Protein AF-0000000078704715 (afdb_homodimer)

Radius of gyration: 32.9 Å; Cα contacts (8 Å, |Δi|>4): 280; chains: 2; bounding box: 101×86×105 Å

Foldseek 3Di:
DCPPPPPPPPPPPPPPPPVCPVVPPPLVVLCCVQPVVDDPLLLVLLLVLLVLVVVLVVLVVLLVVLVVVLVVLVVVLVVLVVVLVVCPPPDPVVSVVSVVVSVVSVVSSVVSVVSSVVSVVSNVVSVVVSVVSVVVSVVPPPCPPPVDDDVPDCPDPVSSVSSSVSSNVVDDD/DPPPPPPPPPPPPPPPPPVCPVVPPVLVVLCCVQPVVDDPLLLVLLLVLLVLVVVLVVLVVLLVVLVVVLVVLVVVLVVLVVVLVPCPPPDPVVNVVSVVVSVVSVVSSVVSVVSSVVSVVSNVVSVVVSVVSVVVSVVPPPCPVPVPDDVPDCPDPVSSVSSSVSSNVVDDD

Sequence (346 aa):
MSAAASTLTASSSATPAGGSGSPESPSTDKFKKYCGQFDATEVSLIEEIAKSRIKSMKAFKLLESQRFDADIQERLIVRKKEKLESMSQVPSRKLSSAKANYKEFRQICEKFRYNANDYVWKLLDRTEENNELTTKLTSHSSFGVSLDDDYSLPKSVYGYKDCLEYFYNRLPQMSAAASTLTASSSATPAGGSGSPESPSTDKFKKYCGQFDATEVSLIEEIAKSRIKSMKAFKLLESQRFDADIQERLIVRKKEKLESMSQVPSRKLSSAKANYKEFRQICEKFRYNANDYVWKLLDRTEENNELTTKLTSHSSFGVSLDDDYSLPKSVYGYKDCLEYFYNRLPQ

pLDDT: mean 76.54, std 23.88, range [19.8, 97.44]

Nearest PDB structures (foldseek):
  6b87-assembly3_C  TM=8.730E-01  e=6.841E-01  synthetic construct
  6nct-assembly1_B  TM=6.795E-01  e=8.914E-01  Homo sapiens
  4ovv-assembly1_B  TM=6.787E-01  e=1.514E+00  Homo sapiens
  2ysu-assembly1_B  TM=4.322E-01  e=1.045E+00  Escherichia coli
  6b87-assembly3_C  TM=8.747E-01  e=5.089E-01  synthetic construct

Solvent-accessible surface area (backbone atoms only — not comparable to full-atom values): 19238 Å² total; per-residue (Å²): 133,82,78,77,78,76,74,76,73,74,74,77,73,76,68,75,76,66,75,69,67,61,72,71,56,69,68,55,58,54,40,46,72,41,43,52,79,47,53,72,68,48,47,52,42,40,44,50,46,26,52,46,49,47,52,35,53,52,34,50,53,51,24,55,50,24,47,50,45,22,54,49,32,48,49,52,43,55,51,47,50,56,52,57,70,68,53,78,85,54,56,66,68,60,48,53,52,50,51,53,49,45,51,50,45,49,49,52,25,51,49,24,47,49,51,24,52,51,27,52,50,52,41,52,51,40,51,52,52,44,50,52,46,52,50,53,40,58,69,64,46,76,59,70,70,64,72,76,73,58,96,68,40,62,81,31,57,59,24,50,48,45,28,28,50,55,41,45,76,67,46,88,124,137,85,78,76,79,78,76,75,75,75,75,77,71,76,67,77,78,66,75,70,66,59,73,69,67,64,68,53,58,55,39,45,71,40,41,52,76,48,54,73,70,46,48,51,41,41,42,52,45,26,50,46,50,47,52,36,53,51,33,50,54,51,23,54,50,24,45,50,46,21,54,49,32,50,49,52,43,54,50,48,48,54,52,57,70,67,56,77,84,56,56,66,68,59,50,53,50,46,51,53,46,47,51,50,44,49,50,54,26,50,48,27,48,49,52,24,51,51,26,51,50,50,40,52,51,39,51,52,53,46,51,52,46,53,50,52,40,59,68,62,49,74,60,71,70,55,82,78,56,50,97,72,30,63,83,29,58,60,27,52,48,46,30,29,50,55,42,45,74,69,47,87,126

Structure (mmCIF, N/CA/C/O backbone):
data_AF-0000000078704715-model_v1
#
loop_
_entity.id
_entity.type
_entity.pdbx_description
1 polymer 'Uncharacterized protein'
#
loop_
_atom_site.group_PDB
_atom_site.id
_atom_site.type_symbol
_atom_site.label_atom_id
_atom_site.label_alt_id
_atom_site.label_comp_id
_atom_site.label_asym_id
_atom_site.label_entity_id
_atom_site.label_seq_id
_atom_site.pdbx_PDB_ins_code
_atom_site.Cartn_x
_atom_site.Cartn_y
_atom_site.Cartn_z
_atom_site.occupancy
_atom_site.B_iso_or_equiv
_atom_site.auth_seq_id
_atom_site.auth_comp_id
_atom_site.auth_asym_id
_atom_site.auth_atom_id
_atom_site.pdbx_PDB_model_num
ATOM 1 N N . MET A 1 1 ? -86.125 14.82 17.609 1 23.08 1 MET A N 1
ATOM 2 C CA . MET A 1 1 ? -85.5 14.547 18.875 1 23.08 1 MET A CA 1
ATOM 3 C C . MET A 1 1 ? -84 14.484 18.719 1 23.08 1 MET A C 1
ATOM 5 O O . MET A 1 1 ? -83.5 13.828 17.812 1 23.08 1 MET A O 1
ATOM 9 N N . SER A 1 2 ? -83.25 15.5 19.312 1 19.8 2 SER A N 1
ATOM 10 C CA . SER A 1 2 ? -81.938 16.109 19.156 1 19.8 2 SER A CA 1
ATOM 11 C C . SER A 1 2 ? -80.812 15.234 19.734 1 19.8 2 SER A C 1
ATOM 13 O O . SER A 1 2 ? -80.625 15.203 20.953 1 19.8 2 SER A O 1
ATOM 15 N N . ALA A 1 3 ? -80.875 13.961 19.266 1 20.75 3 ALA A N 1
ATOM 16 C CA . ALA A 1 3 ? -79.875 13.102 19.922 1 20.75 3 ALA A CA 1
ATOM 17 C C . ALA A 1 3 ? -78.5 13.734 19.875 1 20.75 3 ALA A C 1
ATOM 19 O O . ALA A 1 3 ? -78 14.047 18.797 1 20.75 3 ALA A O 1
ATOM 20 N N . ALA A 1 4 ? -78.25 14.516 20.984 1 22.53 4 ALA A N 1
ATOM 21 C CA . ALA A 1 4 ? -76.938 15.18 21.281 1 22.53 4 ALA A CA 1
ATOM 22 C C . ALA A 1 4 ? -75.812 14.211 21.156 1 22.53 4 ALA A C 1
ATOM 24 O O . ALA A 1 4 ? -75.812 13.094 21.672 1 22.53 4 ALA A O 1
ATOM 25 N N . ALA A 1 5 ? -75.062 14.281 19.984 1 22.98 5 ALA A N 1
ATOM 26 C CA . ALA A 1 5 ? -73.812 13.648 19.516 1 22.98 5 ALA A CA 1
ATOM 27 C C . ALA A 1 5 ? -72.688 13.766 20.578 1 22.98 5 ALA A C 1
ATOM 29 O O . ALA A 1 5 ? -72.375 14.859 21.031 1 22.98 5 ALA A O 1
ATOM 30 N N . SER A 1 6 ? -72.75 12.758 21.547 1 23.75 6 SER A N 1
ATOM 31 C CA . SER A 1 6 ? -71.75 12.633 22.625 1 23.75 6 SER A CA 1
ATOM 32 C C . SER A 1 6 ? -70.312 12.766 22.094 1 23.75 6 SER A C 1
ATOM 34 O O . SER A 1 6 ? -69.938 12.039 21.172 1 23.75 6 SER A O 1
ATOM 36 N N . THR A 1 7 ? -69.875 13.992 22.125 1 23.69 7 THR A N 1
ATOM 37 C CA . THR A 1 7 ? -68.5 14.375 21.828 1 23.69 7 THR A CA 1
ATOM 38 C C . THR A 1 7 ? -67.5 13.609 22.703 1 23.69 7 THR A C 1
ATOM 40 O O . THR A 1 7 ? -67.5 13.805 23.922 1 23.69 7 THR A O 1
ATOM 43 N N . LEU A 1 8 ? -67.375 12.281 22.484 1 25.81 8 LEU A N 1
ATOM 44 C CA . LEU A 1 8 ? -66.375 11.547 23.234 1 25.81 8 LEU A CA 1
ATOM 45 C C . LEU A 1 8 ? -65 12.258 23.156 1 25.81 8 LEU A C 1
ATOM 47 O O . LEU A 1 8 ? -64.5 12.484 22.062 1 25.81 8 LEU A O 1
ATOM 51 N N . THR A 1 9 ? -64.812 13.234 24.031 1 21.02 9 THR A N 1
ATOM 52 C CA . THR A 1 9 ? -63.562 13.891 24.203 1 21.02 9 THR A CA 1
ATOM 53 C C . THR A 1 9 ? -62.438 12.859 24.453 1 21.02 9 THR A C 1
ATOM 55 O O . THR A 1 9 ? -62.5 12.102 25.422 1 21.02 9 THR A O 1
ATOM 58 N N . ALA A 1 10 ? -61.906 12.297 23.375 1 24.66 10 ALA A N 1
ATOM 59 C CA . ALA A 1 10 ? -60.688 11.469 23.391 1 24.66 10 ALA A CA 1
ATOM 60 C C . ALA A 1 10 ? -59.625 12.086 24.281 1 24.66 10 ALA A C 1
ATOM 62 O O . ALA A 1 10 ? -59.312 13.281 24.156 1 24.66 10 ALA A O 1
ATOM 63 N N . SER A 1 11 ? -59.531 11.648 25.516 1 23.5 11 SER A N 1
ATOM 64 C CA . SER A 1 11 ? -58.5 12.016 26.469 1 23.5 11 SER A CA 1
ATOM 65 C C . SER A 1 11 ? -57.125 11.953 25.844 1 23.5 11 SER A C 1
ATOM 67 O O . SER A 1 11 ? -56.781 10.969 25.188 1 23.5 11 SER A O 1
ATOM 69 N N . SER A 1 12 ? -56.594 13.141 25.531 1 25.73 12 SER A N 1
ATOM 70 C CA . SER A 1 12 ? -55.219 13.352 25.062 1 25.73 12 SER A CA 1
ATOM 71 C C . SER A 1 12 ? -54.219 12.734 26.016 1 25.73 12 SER A C 1
ATOM 73 O O . SER A 1 12 ? -54.094 13.164 27.172 1 25.73 12 SER A O 1
ATOM 75 N N . SER A 1 13 ? -54.219 11.359 26.062 1 25.52 13 SER A N 1
ATOM 76 C CA . SER A 1 13 ? -53.094 10.844 26.859 1 25.52 13 SER A CA 1
ATOM 77 C C . SER A 1 13 ? -51.812 11.555 26.547 1 25.52 13 SER A C 1
ATOM 79 O O . SER A 1 13 ? -51.375 11.578 25.391 1 25.52 13 SER A O 1
ATOM 81 N N . ALA A 1 14 ? -51.406 12.516 27.344 1 26.75 14 ALA A N 1
ATOM 82 C CA . ALA A 1 14 ? -50.062 13.141 27.344 1 26.75 14 ALA A CA 1
ATOM 83 C C . ALA A 1 14 ? -48.969 12.094 27.281 1 26.75 14 ALA A C 1
ATOM 85 O O . ALA A 1 14 ? -48.875 11.234 28.156 1 26.75 14 ALA A O 1
ATOM 86 N N . THR A 1 15 ? -48.719 11.578 26.109 1 27.95 15 THR A N 1
ATOM 87 C CA . THR A 1 15 ? -47.562 10.719 26 1 27.95 15 THR A CA 1
ATOM 88 C C . THR A 1 15 ? -46.344 11.344 26.703 1 27.95 15 THR A C 1
ATOM 90 O O . THR A 1 15 ? -46.125 12.555 26.594 1 27.95 15 THR A O 1
ATOM 93 N N . PRO A 1 16 ? -45.844 10.75 27.766 1 32.84 16 PRO A N 1
ATOM 94 C CA . PRO A 1 16 ? -44.594 11.266 28.391 1 32.84 16 PRO A CA 1
ATOM 95 C C . PRO A 1 16 ? -43.562 11.664 27.359 1 32.84 16 PRO A C 1
ATOM 97 O O . PRO A 1 16 ? -43.469 11.07 26.281 1 32.84 16 PRO A O 1
ATOM 100 N N . ALA A 1 17 ? -43.25 12.953 27.359 1 32.22 17 ALA A N 1
ATOM 101 C CA . ALA A 1 17 ? -42.094 13.5 26.656 1 32.22 17 ALA A CA 1
ATOM 102 C C . ALA A 1 17 ? -40.844 12.641 26.891 1 32.22 17 ALA A C 1
ATOM 104 O O . ALA A 1 17 ? -40.281 12.641 27.984 1 32.22 17 ALA A O 1
ATOM 105 N N . GLY A 1 18 ? -40.906 11.406 26.594 1 30.56 18 GLY A N 1
ATOM 106 C CA . GLY A 1 18 ? -39.562 10.844 26.672 1 30.56 18 GLY A CA 1
ATOM 107 C C . GLY A 1 18 ? -38.5 11.719 26.031 1 30.56 18 GLY A C 1
ATOM 108 O O . GLY A 1 18 ? -38.688 12.203 24.906 1 30.56 18 GLY A O 1
ATOM 109 N N . GLY A 1 19 ? -37.844 12.578 26.797 1 32.59 19 GLY A N 1
ATOM 110 C CA . GLY A 1 19 ? -36.688 13.336 26.328 1 32.59 19 GLY A CA 1
ATOM 111 C C . GLY A 1 19 ? -35.844 12.57 25.328 1 32.59 19 GLY A C 1
ATOM 112 O O . GLY A 1 19 ? -35.312 11.5 25.641 1 32.59 19 GLY A O 1
ATOM 113 N N . SER A 1 20 ? -36.344 12.461 24.156 1 34 20 SER A N 1
ATOM 114 C CA . SER A 1 20 ? -35.438 11.945 23.125 1 34 20 SER A CA 1
ATOM 115 C C . SER A 1 20 ? -34.031 12.531 23.266 1 34 20 SER A C 1
ATOM 117 O O . SER A 1 20 ? -33.812 13.68 22.922 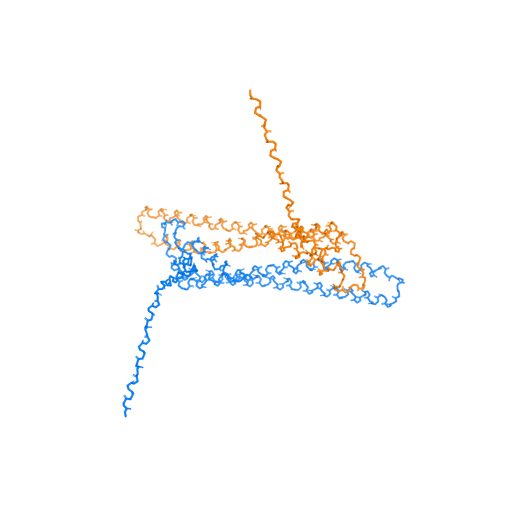1 34 20 SER A O 1
ATOM 119 N N . GLY A 1 21 ? -33.438 12.328 24.469 1 34 21 GLY A N 1
ATOM 120 C CA . GLY A 1 21 ? -32.031 12.602 24.281 1 34 21 GLY A CA 1
ATOM 121 C C . GLY A 1 21 ? -31.531 12.219 22.906 1 34 21 GLY A C 1
ATOM 122 O O . GLY A 1 21 ? -31.625 11.055 22.5 1 34 21 GLY A O 1
ATOM 123 N N . SER A 1 22 ? -31.906 12.984 21.984 1 37.66 22 SER A N 1
ATOM 124 C CA . SER A 1 22 ? -31.219 12.75 20.719 1 37.66 22 SER A CA 1
ATOM 125 C C . SER A 1 22 ? -29.828 12.172 20.938 1 37.66 22 SER A C 1
ATOM 127 O O . SER A 1 22 ? -29.047 12.695 21.734 1 37.66 22 SER A O 1
ATOM 129 N N . PRO A 1 23 ? -29.703 10.844 20.953 1 38.34 23 PRO A N 1
ATOM 130 C CA . PRO A 1 23 ? -28.281 10.453 21 1 38.34 23 PRO A CA 1
ATOM 131 C C . PRO A 1 23 ? -27.375 11.492 20.344 1 38.34 23 PRO A C 1
ATOM 133 O O . PRO A 1 23 ? -27.625 11.922 19.219 1 38.34 23 PRO A O 1
ATOM 136 N N . GLU A 1 24 ? -27 12.555 20.984 1 44.19 24 GLU A N 1
ATOM 137 C CA . GLU A 1 24 ? -25.969 13.414 20.422 1 44.19 24 GLU A CA 1
ATOM 138 C C . GLU A 1 24 ? -25.078 12.648 19.438 1 44.19 24 GLU A C 1
ATOM 140 O O . GLU A 1 24 ? -24.547 11.586 19.766 1 44.19 24 GLU A O 1
ATOM 145 N N . SER A 1 25 ? -25.297 12.445 18.156 1 46.16 25 SER A N 1
ATOM 146 C CA . SER A 1 25 ? -24.641 11.57 17.188 1 46.16 25 SER A CA 1
ATOM 147 C C . SER A 1 25 ? -23.156 11.461 17.469 1 46.16 25 SER A C 1
ATOM 149 O O . SER A 1 25 ? -22.438 12.461 17.5 1 46.16 25 SER A O 1
ATOM 151 N N . PRO A 1 26 ? -22.641 10.461 18.234 1 54.25 26 PRO A N 1
ATOM 152 C CA . PRO A 1 26 ? -21.234 10.188 18.516 1 54.25 26 PRO A CA 1
ATOM 153 C C . PRO A 1 26 ? -20.297 10.75 17.453 1 54.25 26 PRO A C 1
ATOM 155 O O . PRO A 1 26 ? -19.172 11.164 17.766 1 54.25 26 PRO A O 1
ATOM 158 N N . SER A 1 27 ? -20.781 10.727 16.203 1 64.81 27 SER A N 1
ATOM 159 C CA . SER A 1 27 ? -19.969 11.18 15.062 1 64.81 27 SER A CA 1
ATOM 160 C C . SER A 1 27 ? -19.688 12.672 15.141 1 64.81 27 SER A C 1
ATOM 162 O O . SER A 1 27 ? -18.609 13.133 14.766 1 64.81 27 SER A O 1
ATOM 164 N N . THR A 1 28 ? -20.562 13.398 15.875 1 75.31 28 THR A N 1
ATOM 165 C CA . THR A 1 28 ? -20.406 14.852 15.852 1 75.31 28 THR A CA 1
ATOM 166 C C . THR A 1 28 ? -19.391 15.305 16.891 1 75.31 28 THR A C 1
ATOM 168 O O . THR A 1 28 ? -18.594 16.203 16.641 1 75.31 28 THR A O 1
ATOM 171 N N . ASP A 1 29 ? -19.391 14.531 18.094 1 81.62 29 ASP A N 1
ATOM 172 C CA . ASP A 1 29 ? -18.453 14.938 19.141 1 81.62 29 ASP A CA 1
ATOM 173 C C . ASP A 1 29 ? -17.016 14.641 18.719 1 81.62 29 ASP A C 1
ATOM 175 O O . ASP A 1 29 ? -16.125 15.477 18.906 1 81.62 29 ASP A O 1
ATOM 179 N N . LYS A 1 30 ? -16.906 13.531 18.219 1 86.94 30 LYS A N 1
ATOM 180 C CA . LYS A 1 30 ? -15.555 13.164 17.766 1 86.94 30 LYS A CA 1
ATOM 181 C C . LYS A 1 30 ? -15.109 14.055 16.609 1 86.94 30 LYS A C 1
ATOM 183 O O . LYS A 1 30 ? -13.945 14.438 16.516 1 86.94 30 LYS A O 1
ATOM 188 N N . PHE A 1 31 ? -16.094 14.398 15.742 1 92.25 31 PHE A N 1
ATOM 189 C CA . PHE A 1 31 ? -15.766 15.305 14.641 1 92.25 31 PHE A CA 1
ATOM 190 C C . PHE A 1 31 ? -15.281 16.641 15.18 1 92.25 31 PHE A C 1
ATOM 192 O O . PHE A 1 31 ? -14.242 17.156 14.742 1 92.25 31 PHE A O 1
ATOM 199 N N . LYS A 1 32 ? -16.031 17.172 16.109 1 90.75 32 LYS A N 1
ATOM 200 C CA . LYS A 1 32 ? -15.648 18.453 16.703 1 90.75 32 LYS 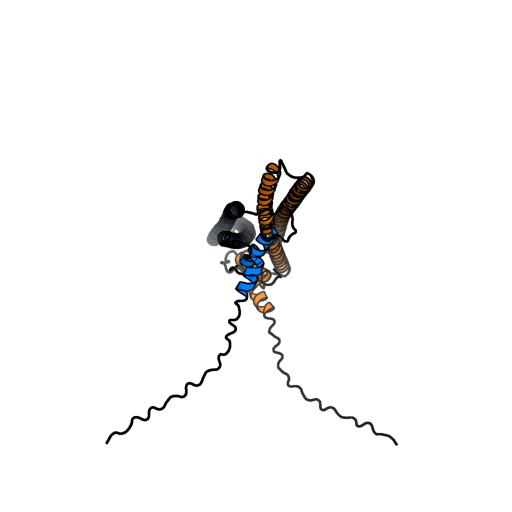A CA 1
ATOM 201 C C . LYS A 1 32 ? -14.289 18.359 17.391 1 90.75 32 LYS A C 1
ATOM 203 O O . LYS A 1 32 ? -13.484 19.281 17.312 1 90.75 32 LYS A O 1
ATOM 208 N N . LYS A 1 33 ? -14.078 17.188 17.984 1 88.88 33 LYS A N 1
ATOM 209 C CA . LYS A 1 33 ? -12.828 17 18.719 1 88.88 33 LYS A CA 1
ATOM 210 C C . LYS A 1 33 ? -11.641 16.984 17.766 1 88.88 33 LYS A C 1
ATOM 212 O O . LYS A 1 33 ? -10.602 17.594 18.047 1 88.88 33 LYS A O 1
ATOM 217 N N . TYR A 1 34 ? -11.812 16.359 16.656 1 89.25 34 TYR A N 1
ATOM 218 C CA . TYR A 1 34 ? -10.656 16.109 15.805 1 89.25 34 TYR A CA 1
ATOM 219 C C . TYR A 1 34 ? -10.617 17.094 14.641 1 89.25 34 TYR A C 1
ATOM 221 O O . TYR A 1 34 ? -9.539 17.453 14.156 1 89.25 34 TYR A O 1
ATOM 229 N N . CYS A 1 35 ? -11.797 17.562 14.219 1 91.19 35 CYS A N 1
ATOM 230 C CA . CYS A 1 35 ? -11.812 18.328 12.984 1 91.19 35 CYS A CA 1
ATOM 231 C C . CYS A 1 35 ? -12.453 19.703 13.203 1 91.19 35 CYS A C 1
ATOM 233 O O . CYS A 1 35 ? -12.523 20.516 12.289 1 91.19 35 CYS A O 1
ATOM 235 N N . GLY A 1 36 ? -12.867 20 14.391 1 88.19 36 GLY A N 1
ATOM 236 C CA . GLY A 1 36 ? -13.625 21.219 14.68 1 88.19 36 GLY A CA 1
ATOM 237 C C . GLY A 1 36 ? -12.805 22.484 14.539 1 88.19 36 GLY A C 1
ATOM 238 O O . GLY A 1 36 ? -13.359 23.578 14.422 1 88.19 36 GLY A O 1
ATOM 239 N N . GLN A 1 37 ? -11.586 22.359 14.602 1 83.94 37 GLN A N 1
ATOM 240 C CA . GLN A 1 37 ? -10.711 23.516 14.523 1 83.94 37 GLN A CA 1
ATOM 241 C C . GLN A 1 37 ? -10.516 23.969 13.078 1 83.94 37 GLN A C 1
ATOM 243 O O . GLN A 1 37 ? -9.984 25.047 12.82 1 83.94 37 GLN A O 1
ATOM 248 N N . PHE A 1 38 ? -10.922 23.172 12.094 1 86.69 38 PHE A N 1
ATOM 249 C CA . PHE A 1 38 ? -10.727 23.469 10.68 1 86.69 38 PHE A CA 1
ATOM 250 C C . PHE A 1 38 ? -12 24.031 10.07 1 86.69 38 PHE A C 1
ATOM 252 O O . PHE A 1 38 ? -13.109 23.734 10.523 1 86.69 38 PHE A O 1
ATOM 259 N N . ASP A 1 39 ? -11.797 24.969 9.125 1 87.31 39 ASP A N 1
ATOM 260 C CA . ASP A 1 39 ? -12.977 25.5 8.445 1 87.31 39 ASP A CA 1
ATOM 261 C C . ASP A 1 39 ? -13.523 24.5 7.43 1 87.31 39 ASP A C 1
ATOM 263 O O . ASP A 1 39 ? -12.953 23.422 7.25 1 87.31 39 ASP A O 1
ATOM 267 N N . ALA A 1 40 ? -14.594 24.844 6.805 1 89.75 40 ALA A N 1
ATOM 268 C CA . ALA A 1 40 ? -15.312 23.906 5.945 1 89.75 40 ALA A CA 1
ATOM 269 C C . ALA A 1 40 ? -14.453 23.484 4.758 1 89.75 40 ALA A C 1
ATOM 271 O O . ALA A 1 40 ? -14.5 22.328 4.336 1 89.75 40 ALA A O 1
ATOM 272 N N . THR A 1 41 ? -13.711 24.391 4.164 1 91.38 41 THR A N 1
ATOM 273 C CA . THR A 1 41 ? -12.859 24.094 3.016 1 91.38 41 THR A CA 1
ATOM 274 C C . THR A 1 41 ? -11.727 23.156 3.414 1 91.38 41 THR A C 1
ATOM 276 O O . THR A 1 41 ? -11.445 22.172 2.713 1 91.38 41 THR A O 1
ATOM 279 N N . GLU A 1 42 ? -11.102 23.406 4.523 1 89.69 42 GLU A N 1
ATOM 280 C CA . GLU A 1 42 ? -10.047 22.547 5.031 1 89.69 42 GLU A CA 1
ATOM 281 C C . GLU A 1 42 ? -10.562 21.141 5.301 1 89.69 42 GLU A C 1
ATOM 283 O O . GLU A 1 42 ? -9.93 20.156 4.902 1 89.69 42 GLU A O 1
ATOM 288 N N . VAL A 1 43 ? -11.695 21.109 5.914 1 91.62 43 VAL A N 1
ATOM 289 C CA . VAL A 1 43 ? -12.281 19.812 6.238 1 91.62 43 VAL A CA 1
ATOM 290 C C . VAL A 1 43 ? -12.547 19.031 4.957 1 91.62 43 VAL A C 1
ATOM 292 O O . VAL A 1 43 ? -12.25 17.828 4.879 1 91.62 43 VAL A O 1
ATOM 295 N N . SER A 1 44 ? -13.078 19.719 3.99 1 95.19 44 SER A N 1
ATOM 296 C CA . SER A 1 44 ? -13.367 19.078 2.717 1 95.19 44 SER A CA 1
ATOM 297 C C . SER A 1 44 ? -12.094 18.531 2.068 1 95.19 44 SER A C 1
ATOM 299 O O . SER A 1 44 ? -12.078 17.422 1.543 1 95.19 44 SER A O 1
ATOM 301 N N . LEU A 1 45 ? -11.055 19.297 2.1 1 94.25 45 LEU A N 1
ATOM 302 C CA . LEU A 1 45 ? -9.781 18.875 1.511 1 94.25 45 LEU A CA 1
ATOM 303 C C . LEU A 1 45 ? -9.188 17.703 2.275 1 94.25 45 LEU A C 1
ATOM 305 O O . LEU A 1 45 ? -8.656 16.766 1.672 1 94.25 45 LEU A O 1
ATOM 309 N N . ILE A 1 46 ? -9.273 17.75 3.609 1 93.56 46 ILE A N 1
ATOM 310 C CA . ILE A 1 46 ? -8.758 16.656 4.434 1 93.56 46 ILE A CA 1
ATOM 311 C C . ILE A 1 46 ? -9.523 15.367 4.121 1 93.56 46 ILE A C 1
ATOM 313 O O . ILE A 1 46 ? -8.93 14.297 4.023 1 93.56 46 ILE A O 1
ATOM 317 N N . GLU A 1 47 ? -10.766 15.523 3.951 1 96.38 47 GLU A N 1
ATOM 318 C CA . GLU A 1 47 ? -11.578 14.359 3.59 1 96.38 47 GLU A CA 1
ATOM 319 C C . GLU A 1 47 ? -11.172 13.805 2.229 1 96.38 47 GLU A C 1
ATOM 321 O O . GLU A 1 47 ? -11.062 12.586 2.055 1 96.38 47 GLU A O 1
ATOM 326 N N . GLU A 1 48 ? -10.938 14.664 1.257 1 96.94 48 GLU A N 1
ATOM 327 C CA . GLU A 1 48 ? -10.508 14.227 -0.069 1 96.94 48 GLU A CA 1
ATOM 328 C C . GLU A 1 48 ? -9.156 13.516 -0.011 1 96.94 48 GLU A C 1
ATOM 330 O O . GLU A 1 48 ? -8.938 12.531 -0.719 1 96.94 48 GLU A O 1
ATOM 335 N N . ILE A 1 49 ? -8.289 13.977 0.804 1 95.62 49 ILE A N 1
ATOM 336 C CA . ILE A 1 49 ? -6.988 13.336 0.983 1 95.62 49 ILE A CA 1
ATOM 337 C C . ILE A 1 49 ? -7.18 11.945 1.582 1 95.62 49 ILE A C 1
ATOM 339 O O . ILE A 1 49 ? -6.527 10.984 1.164 1 95.62 49 ILE A O 1
ATOM 343 N N . ALA A 1 50 ? -8.023 11.852 2.566 1 96.25 50 ALA A N 1
ATOM 344 C CA . ALA A 1 50 ? -8.32 10.547 3.152 1 96.25 50 ALA A CA 1
ATOM 345 C C . ALA A 1 50 ? -8.82 9.57 2.092 1 96.25 50 ALA A C 1
ATOM 347 O O . ALA A 1 50 ? -8.391 8.414 2.041 1 96.25 50 ALA A O 1
ATOM 348 N N . LYS A 1 51 ? -9.719 10.023 1.261 1 96.62 51 LYS A N 1
ATOM 349 C CA . LYS A 1 51 ? -10.242 9.195 0.179 1 96.62 51 LYS A CA 1
ATOM 350 C C . LYS A 1 51 ? -9.125 8.758 -0.768 1 96.62 51 LYS A C 1
ATOM 352 O O . LYS A 1 51 ? -9.07 7.59 -1.172 1 96.62 51 LYS A O 1
ATOM 357 N N . SER A 1 52 ? -8.344 9.648 -1.104 1 96 52 SER A N 1
ATOM 358 C CA . SER A 1 52 ? -7.23 9.344 -1.998 1 96 52 SER A CA 1
ATOM 359 C C . SER A 1 52 ? -6.301 8.305 -1.389 1 96 52 SER A C 1
ATOM 361 O O . SER A 1 52 ? -5.828 7.402 -2.086 1 96 52 SER A O 1
ATOM 363 N N . ARG A 1 53 ? -6.066 8.398 -0.109 1 94.75 53 ARG A N 1
ATOM 364 C CA . ARG A 1 53 ? -5.215 7.445 0.588 1 94.75 53 ARG A CA 1
ATOM 365 C C . ARG A 1 53 ? -5.824 6.047 0.565 1 94.75 53 ARG A C 1
ATOM 367 O O . ARG A 1 53 ? -5.109 5.055 0.383 1 94.75 53 ARG A O 1
ATOM 374 N N . ILE A 1 54 ? -7.078 5.996 0.732 1 95.88 54 ILE A N 1
ATOM 375 C CA . ILE A 1 54 ? -7.758 4.707 0.681 1 95.88 54 ILE A CA 1
ATOM 376 C C . ILE A 1 54 ? -7.617 4.102 -0.714 1 95.88 54 ILE A C 1
ATOM 378 O O . ILE A 1 54 ? -7.336 2.91 -0.856 1 95.88 54 ILE A O 1
ATOM 382 N N . LYS A 1 55 ? -7.812 4.906 -1.684 1 96.25 55 LYS A N 1
ATOM 383 C CA . LYS A 1 55 ? -7.637 4.438 -3.055 1 96.25 55 LYS A CA 1
ATOM 384 C C . LYS A 1 55 ? -6.211 3.945 -3.291 1 96.25 55 LYS A C 1
ATOM 386 O O . LYS A 1 55 ? -6 2.949 -3.984 1 96.25 55 LYS A O 1
ATOM 391 N N . SER A 1 56 ? -5.227 4.645 -2.738 1 96.44 56 SER A N 1
ATOM 392 C CA . SER A 1 56 ? -3.832 4.238 -2.852 1 96.44 56 SER A CA 1
ATOM 393 C C . SER A 1 56 ? -3.6 2.875 -2.207 1 96.44 56 SER A C 1
ATOM 395 O O . SER A 1 56 ? -2.957 2.006 -2.797 1 96.44 56 SER A O 1
ATOM 397 N N . MET A 1 57 ? -4.121 2.719 -1.044 1 96.12 57 MET A N 1
ATOM 398 C CA . MET A 1 57 ? -3.982 1.451 -0.333 1 96.12 57 MET A CA 1
ATOM 399 C C . MET A 1 57 ? -4.578 0.305 -1.144 1 96.12 57 MET A C 1
ATOM 401 O O . MET A 1 57 ? -3.98 -0.77 -1.238 1 96.12 57 MET A O 1
ATOM 405 N N . LYS A 1 58 ? -5.699 0.513 -1.751 1 95.94 58 LYS A N 1
ATOM 406 C CA . LYS A 1 58 ? -6.344 -0.506 -2.574 1 95.94 58 LYS A CA 1
ATOM 407 C C . LYS A 1 58 ? -5.5 -0.831 -3.807 1 95.94 58 LYS A C 1
ATOM 409 O O . LYS A 1 58 ? -5.332 -2 -4.156 1 95.94 58 LYS A O 1
ATOM 414 N N . ALA A 1 59 ? -5.055 0.25 -4.418 1 96.75 59 ALA A N 1
ATOM 415 C CA . ALA A 1 59 ? -4.215 0.046 -5.598 1 96.75 59 ALA A CA 1
ATOM 416 C C . ALA A 1 59 ? -2.967 -0.76 -5.246 1 96.75 59 ALA A C 1
ATOM 418 O O . ALA A 1 59 ? -2.566 -1.654 -5.996 1 96.75 59 ALA A O 1
ATOM 419 N N . PHE A 1 60 ? -2.395 -0.447 -4.121 1 97.44 60 PHE A N 1
ATOM 420 C CA . PHE A 1 60 ? -1.194 -1.157 -3.695 1 97.44 60 PHE A CA 1
ATOM 421 C C . PHE A 1 60 ? -1.501 -2.623 -3.42 1 97.44 60 PHE A C 1
ATOM 423 O O . PHE A 1 60 ? -0.736 -3.508 -3.812 1 97.44 60 PHE A O 1
ATOM 430 N N . LYS A 1 61 ? -2.541 -2.924 -2.77 1 95.19 61 LYS A N 1
ATOM 431 C CA . LYS A 1 61 ? -2.957 -4.301 -2.512 1 95.19 61 LYS A CA 1
ATOM 432 C C . LYS A 1 61 ? -3.125 -5.078 -3.814 1 95.19 61 LYS A C 1
ATOM 434 O O . LYS A 1 61 ? -2.691 -6.227 -3.918 1 95.19 61 LYS A O 1
ATOM 439 N N . LEU A 1 62 ? -3.793 -4.508 -4.77 1 96 62 LEU A N 1
ATOM 440 C CA . LEU A 1 62 ? -4.031 -5.156 -6.055 1 96 62 LEU A CA 1
ATOM 441 C C . LEU A 1 62 ? -2.727 -5.336 -6.824 1 96 62 LEU A C 1
ATOM 443 O O . LEU A 1 62 ? -2.543 -6.34 -7.516 1 96 62 LEU A O 1
ATOM 447 N N . LEU A 1 63 ? -1.833 -4.34 -6.707 1 96.69 63 LEU A N 1
ATOM 448 C CA . LEU A 1 63 ? -0.513 -4.469 -7.316 1 96.69 63 LEU A CA 1
ATOM 449 C C . LEU A 1 63 ? 0.216 -5.695 -6.781 1 96.69 63 LEU A C 1
ATOM 451 O O . LEU A 1 63 ? 0.714 -6.516 -7.555 1 96.69 63 LEU A O 1
ATOM 455 N N . GLU A 1 64 ? 0.249 -5.852 -5.469 1 93.12 64 GLU A N 1
ATOM 456 C CA . GLU A 1 64 ? 0.918 -6.988 -4.836 1 93.12 64 GLU A CA 1
ATOM 457 C C . GLU A 1 64 ? 0.281 -8.305 -5.258 1 93.12 64 GLU A C 1
ATOM 459 O O . GLU A 1 64 ? 0.983 -9.289 -5.508 1 93.12 64 GLU A O 1
ATOM 464 N N . SER A 1 65 ? -0.995 -8.289 -5.387 1 92.94 65 SER A N 1
ATOM 465 C CA . SER A 1 65 ? -1.716 -9.492 -5.789 1 92.94 65 SER A CA 1
ATOM 466 C C . SER A 1 65 ? -1.377 -9.883 -7.223 1 92.94 65 SER A C 1
ATOM 468 O O . SER A 1 65 ? -1.078 -11.047 -7.5 1 92.94 65 SER A O 1
ATOM 470 N N . GLN A 1 66 ? -1.388 -8.891 -8.086 1 93.88 66 GLN A N 1
ATOM 471 C CA . GLN A 1 66 ? -1.108 -9.164 -9.492 1 93.88 66 GLN A CA 1
ATOM 472 C C . GLN A 1 66 ? 0.346 -9.578 -9.688 1 93.88 66 GLN A C 1
ATOM 474 O O . GLN A 1 66 ? 0.643 -10.43 -10.531 1 93.88 66 GLN A O 1
ATOM 479 N N . ARG A 1 67 ? 1.221 -9.008 -8.953 1 92.81 67 ARG A N 1
ATOM 480 C CA . ARG A 1 67 ? 2.627 -9.391 -9.023 1 92.81 67 ARG A CA 1
ATOM 481 C C . ARG A 1 67 ? 2.826 -10.836 -8.578 1 92.81 67 ARG A C 1
ATOM 483 O O . ARG A 1 67 ? 3.557 -11.594 -9.219 1 92.81 67 ARG A O 1
ATOM 490 N N . PHE A 1 68 ? 2.184 -11.188 -7.5 1 91 68 PHE A N 1
ATOM 491 C CA . PHE A 1 68 ? 2.238 -12.562 -7.016 1 91 68 PHE A CA 1
ATOM 492 C C . PHE A 1 68 ? 1.724 -13.523 -8.07 1 91 68 PHE A C 1
ATOM 494 O O . PHE A 1 68 ? 2.377 -14.531 -8.375 1 91 68 PHE A O 1
ATOM 501 N N . ASP A 1 69 ? 0.571 -13.258 -8.609 1 88.44 69 ASP A N 1
ATOM 502 C CA . ASP A 1 69 ? -0.015 -14.094 -9.648 1 88.44 69 ASP A CA 1
ATOM 503 C C . ASP A 1 69 ? 0.934 -14.242 -10.828 1 88.44 69 ASP A C 1
ATOM 505 O O . ASP A 1 69 ? 1.12 -15.352 -11.352 1 88.44 69 ASP A O 1
ATOM 509 N N . ALA A 1 70 ? 1.468 -13.125 -11.227 1 91.31 70 ALA A N 1
ATOM 510 C CA . ALA A 1 70 ? 2.391 -13.133 -12.352 1 91.31 70 ALA A CA 1
ATOM 511 C C . ALA A 1 70 ? 3.611 -14 -12.062 1 91.31 70 ALA A C 1
ATOM 513 O O . ALA A 1 70 ? 4.047 -14.781 -12.914 1 91.31 70 ALA A O 1
ATOM 514 N N . ASP A 1 71 ? 4.168 -13.922 -10.867 1 87.75 71 ASP A N 1
ATOM 515 C CA . ASP A 1 71 ? 5.363 -14.672 -10.484 1 87.75 71 ASP A CA 1
ATOM 516 C C . ASP A 1 71 ? 5.098 -16.172 -10.477 1 87.75 71 ASP A C 1
ATOM 518 O O . ASP A 1 71 ? 5.91 -16.953 -10.969 1 87.75 71 ASP A O 1
ATOM 522 N N . ILE A 1 72 ? 3.947 -16.516 -9.938 1 85.88 72 ILE A N 1
ATOM 523 C CA . ILE A 1 72 ? 3.572 -17.922 -9.93 1 85.88 72 ILE A CA 1
ATOM 524 C C . ILE A 1 72 ? 3.377 -18.422 -11.359 1 85.88 72 ILE A C 1
ATOM 526 O O . ILE A 1 72 ? 3.893 -19.469 -11.734 1 85.88 72 ILE A O 1
ATOM 530 N N . GLN A 1 73 ? 2.68 -17.625 -12.117 1 88 73 GLN A N 1
ATOM 531 C CA . GLN A 1 73 ? 2.389 -17.984 -13.5 1 88 73 GLN A CA 1
ATOM 532 C C . GLN A 1 73 ? 3.672 -18.125 -14.312 1 88 73 GLN A C 1
ATOM 534 O O . GLN A 1 73 ? 3.785 -19.031 -15.148 1 88 73 GLN A O 1
ATOM 539 N N . GLU A 1 74 ? 4.609 -17.312 -14.102 1 88.19 74 GLU A N 1
ATOM 540 C CA . GLU A 1 74 ? 5.883 -17.359 -14.82 1 88.19 74 GLU A CA 1
ATOM 541 C C . GLU A 1 74 ? 6.625 -18.656 -14.547 1 88.19 74 GLU A C 1
ATOM 543 O O . GLU A 1 74 ? 7.215 -19.25 -15.461 1 88.19 74 GLU A O 1
ATOM 548 N N . ARG A 1 75 ? 6.547 -19.094 -13.422 1 81 75 ARG A N 1
ATOM 549 C CA . ARG A 1 75 ? 7.227 -20.328 -13.07 1 81 75 ARG A CA 1
ATOM 550 C C . ARG A 1 75 ? 6.508 -21.531 -13.672 1 81 75 ARG A C 1
ATOM 552 O O . ARG A 1 75 ? 7.148 -22.516 -14.078 1 81 75 ARG A O 1
ATOM 559 N N . LEU A 1 76 ? 5.211 -21.453 -13.672 1 78.69 76 LEU A N 1
ATOM 560 C CA . LEU A 1 76 ? 4.438 -22.5 -14.328 1 78.69 76 LEU A CA 1
ATOM 561 C C . LEU A 1 76 ? 4.766 -22.562 -15.82 1 78.69 76 LEU A C 1
ATOM 563 O O . LEU A 1 76 ? 4.832 -23.641 -16.391 1 78.69 76 LEU A O 1
ATOM 567 N N . ILE A 1 77 ? 5.004 -21.438 -16.422 1 85.62 77 ILE A N 1
ATOM 568 C CA . ILE A 1 77 ? 5.375 -21.359 -17.828 1 85.62 77 ILE A CA 1
ATOM 569 C C . ILE A 1 77 ? 6.707 -22.062 -18.047 1 85.62 77 ILE A C 1
ATOM 571 O O . ILE A 1 77 ? 6.875 -22.797 -19.031 1 85.62 77 ILE A O 1
ATOM 575 N N . VAL A 1 78 ? 7.668 -21.859 -17.172 1 83.12 78 VAL A N 1
ATOM 576 C CA . VAL A 1 78 ? 8.977 -22.5 -17.281 1 83.12 78 VAL A CA 1
ATOM 577 C C . VAL A 1 78 ? 8.812 -24.016 -17.266 1 83.12 78 VAL A C 1
ATOM 579 O O . VAL A 1 78 ? 9.398 -24.719 -18.094 1 83.12 78 VAL A O 1
ATOM 582 N N . ARG A 1 79 ? 8 -24.516 -16.562 1 76.31 79 ARG A N 1
ATOM 583 C CA . ARG A 1 79 ? 7.766 -25.953 -16.469 1 76.31 79 ARG A CA 1
ATOM 584 C C . ARG A 1 79 ? 7.07 -26.484 -17.703 1 76.31 79 ARG A C 1
ATOM 586 O O . ARG A 1 79 ? 7.406 -27.562 -18.203 1 76.31 79 ARG A O 1
ATOM 593 N N . LYS A 1 80 ? 6.086 -25.781 -18.125 1 81.19 80 LYS A N 1
ATOM 594 C CA . LYS A 1 80 ? 5.379 -26.188 -19.344 1 81.19 80 LYS A CA 1
ATOM 595 C C . LYS A 1 80 ? 6.32 -26.188 -20.547 1 81.19 80 LYS A C 1
ATOM 597 O O . LYS A 1 80 ? 6.199 -27.031 -21.422 1 81.19 80 LYS A O 1
ATOM 602 N N . LYS A 1 81 ? 7.168 -25.281 -20.5 1 85.81 81 LYS A N 1
ATOM 603 C CA . LYS A 1 81 ? 8.164 -25.25 -21.578 1 85.81 81 LYS A CA 1
ATOM 604 C C . LYS A 1 81 ? 9.062 -26.484 -21.531 1 85.81 81 LYS A C 1
ATOM 606 O O . LYS A 1 81 ? 9.336 -27.094 -22.578 1 85.81 81 LYS A O 1
ATOM 611 N N . GLU A 1 82 ? 9.578 -26.859 -20.344 1 82.44 82 GLU A N 1
ATOM 612 C CA . GLU A 1 82 ? 10.414 -28.047 -20.172 1 82.44 82 GLU A CA 1
ATOM 613 C C . GLU A 1 82 ? 9.68 -29.312 -20.625 1 82.44 82 GLU A C 1
ATOM 615 O O . GLU A 1 82 ? 10.258 -30.172 -21.281 1 82.44 82 GLU A O 1
ATOM 620 N N . LYS A 1 83 ? 8.414 -29.375 -20.344 1 78.75 83 LYS A N 1
ATOM 621 C CA . LYS A 1 83 ? 7.598 -30.516 -20.75 1 78.75 83 LYS A CA 1
ATOM 622 C C . LYS A 1 83 ? 7.457 -30.562 -22.266 1 78.75 83 LYS A C 1
ATOM 624 O O . LYS A 1 83 ? 7.555 -31.641 -22.875 1 78.75 83 LYS A O 1
ATOM 629 N N . LEU A 1 84 ? 7.234 -29.469 -22.812 1 84.56 84 LEU A N 1
ATOM 630 C CA . LEU A 1 84 ? 7.105 -29.391 -24.25 1 84.56 84 LEU A CA 1
ATOM 631 C C . LEU A 1 84 ? 8.398 -29.812 -24.938 1 84.56 84 LEU A C 1
ATOM 633 O O . LEU A 1 84 ? 8.367 -30.5 -25.969 1 84.56 84 LEU A O 1
ATOM 637 N N . GLU A 1 85 ? 9.484 -29.516 -24.359 1 85.19 85 GLU A N 1
ATOM 638 C CA . GLU A 1 85 ? 10.789 -29.828 -24.938 1 85.19 85 GLU A CA 1
ATOM 639 C C . GLU A 1 85 ? 11.109 -31.312 -24.781 1 85.19 85 GLU A C 1
ATOM 641 O O . GLU A 1 85 ? 11.891 -31.875 -25.562 1 85.19 85 GLU A O 1
ATOM 646 N N . SER A 1 86 ? 10.492 -32 -23.875 1 82.25 86 SER A N 1
ATOM 647 C CA . SER A 1 86 ? 10.734 -33.406 -23.625 1 82.25 86 SER A CA 1
ATOM 648 C C . SER A 1 86 ? 9.797 -34.281 -24.469 1 82.25 86 SER A C 1
ATOM 650 O O . SER A 1 86 ? 9.945 -35.5 -24.5 1 82.25 86 SER A O 1
ATOM 652 N N . MET A 1 87 ? 8.836 -33.688 -25.188 1 80.62 87 MET A N 1
ATOM 653 C CA . MET A 1 87 ? 7.805 -34.438 -25.922 1 80.62 87 MET A CA 1
ATOM 654 C C . MET A 1 87 ? 8.289 -34.812 -27.312 1 80.62 87 MET A C 1
ATOM 656 O O . MET A 1 87 ? 7.852 -34.219 -28.297 1 80.62 87 MET A O 1
ATOM 660 N N . SER A 1 88 ? 9.336 -35.406 -27.5 1 74.69 88 SER A N 1
ATOM 661 C CA . SER A 1 88 ? 9.891 -35.781 -28.797 1 74.69 88 SER A CA 1
ATOM 662 C C . SER A 1 88 ? 9.102 -36.938 -29.422 1 74.69 88 SER A C 1
ATOM 664 O O . SER A 1 88 ? 9.039 -37.062 -30.641 1 74.69 88 SER A O 1
ATOM 666 N N . GLN A 1 89 ? 8.547 -37.812 -28.672 1 78.25 89 GLN A N 1
ATOM 667 C CA . GLN A 1 89 ? 7.914 -39 -29.234 1 78.25 89 GLN A CA 1
ATOM 668 C C . GLN A 1 89 ? 6.418 -39.031 -28.922 1 78.25 89 GLN A C 1
ATOM 670 O O . GLN A 1 89 ? 5.781 -40.062 -29 1 78.25 89 GLN A O 1
ATOM 675 N N . VAL A 1 90 ? 5.949 -37.844 -28.797 1 71.75 90 VAL A N 1
ATOM 676 C CA . VAL A 1 90 ? 4.547 -37.844 -28.391 1 71.75 90 VAL A CA 1
ATOM 677 C C . VAL A 1 90 ? 3.652 -37.625 -29.594 1 71.75 90 VAL A C 1
ATOM 679 O O . VAL A 1 90 ? 4.074 -37 -30.578 1 71.75 90 VAL A O 1
ATOM 682 N N . PRO A 1 91 ? 2.445 -38.312 -29.594 1 81.38 91 PRO A N 1
ATOM 683 C CA . PRO A 1 91 ? 1.489 -38.062 -30.688 1 81.38 91 PRO A CA 1
ATOM 684 C C . PRO A 1 91 ? 1.269 -36.594 -30.969 1 81.38 91 PRO A C 1
ATOM 686 O O . PRO A 1 91 ? 1.281 -35.781 -30.047 1 81.38 91 PRO A O 1
ATOM 689 N N . SER A 1 92 ? 1.111 -36.406 -32.219 1 80.38 92 SER A N 1
ATOM 690 C CA . SER A 1 92 ? 1.003 -35.031 -32.719 1 80.38 92 SER A CA 1
ATOM 691 C C . SER A 1 92 ? -0.116 -34.281 -32 1 80.38 92 SER A C 1
ATOM 693 O O . SER A 1 92 ? 0.035 -33.094 -31.656 1 80.38 92 SER A O 1
ATOM 695 N N . ARG A 1 93 ? -1.194 -34.938 -31.766 1 83.75 93 ARG A N 1
ATOM 696 C CA . ARG A 1 93 ? -2.322 -34.312 -31.094 1 83.75 93 ARG A CA 1
ATOM 697 C C . ARG A 1 93 ? -1.942 -33.875 -29.688 1 83.75 93 ARG A C 1
ATOM 699 O O . ARG A 1 93 ? -2.297 -32.75 -29.266 1 83.75 93 ARG A O 1
ATOM 706 N N . LYS A 1 94 ? -1.252 -34.656 -29 1 80.25 94 LYS A N 1
ATOM 707 C CA . LYS A 1 94 ? -0.816 -34.312 -27.656 1 80.25 94 LYS A CA 1
ATOM 708 C C . LYS A 1 94 ? 0.182 -33.156 -27.656 1 80.25 94 LYS A C 1
ATOM 710 O O . LYS A 1 94 ? 0.156 -32.312 -26.781 1 80.25 94 LYS A O 1
ATOM 715 N N . LEU A 1 95 ? 0.928 -33.094 -28.641 1 85.31 95 LEU A N 1
ATOM 716 C CA . LEU A 1 95 ? 1.899 -32.031 -28.797 1 85.31 95 LEU A CA 1
ATOM 717 C C . LEU A 1 95 ? 1.201 -30.703 -29.078 1 85.31 95 LEU A C 1
ATOM 719 O O . LEU A 1 95 ? 1.569 -29.672 -28.516 1 85.31 95 LEU A O 1
ATOM 723 N N . SER A 1 96 ? 0.187 -30.766 -29.953 1 85.81 96 SER A N 1
ATOM 724 C CA . SER A 1 96 ? -0.572 -29.562 -30.266 1 85.81 96 SER A CA 1
ATOM 725 C C . SER A 1 96 ? -1.281 -29.016 -29.031 1 85.81 96 SER A C 1
ATOM 727 O O . SER A 1 96 ? -1.288 -27.797 -28.797 1 85.81 96 SER A O 1
ATOM 729 N N . SER A 1 97 ? -1.846 -29.875 -28.266 1 84.12 97 SER A N 1
ATOM 730 C CA . SER A 1 97 ? -2.51 -29.469 -27.031 1 84.12 97 SER A CA 1
ATOM 731 C C . SER A 1 97 ? -1.52 -28.859 -26.047 1 84.12 97 SER A C 1
ATOM 733 O O . SER A 1 97 ? -1.813 -27.828 -25.406 1 84.12 97 SER A O 1
ATOM 735 N N . ALA A 1 98 ? -0.362 -29.406 -25.953 1 83.5 98 ALA A N 1
ATOM 736 C CA . ALA A 1 98 ? 0.665 -28.906 -25.047 1 83.5 98 ALA A CA 1
ATOM 737 C C . ALA A 1 98 ? 1.148 -27.516 -25.453 1 83.5 98 ALA A C 1
ATOM 739 O O . ALA A 1 98 ? 1.352 -26.641 -24.609 1 83.5 98 ALA A O 1
ATOM 740 N N . LYS A 1 99 ? 1.259 -27.359 -26.734 1 87.19 99 LYS A N 1
ATOM 741 C CA . LYS A 1 99 ? 1.675 -26.062 -27.266 1 87.19 99 LYS A CA 1
ATOM 742 C C . LYS A 1 99 ? 0.607 -25 -27.016 1 87.19 99 LYS A C 1
ATOM 744 O O . LYS A 1 99 ? 0.926 -23.859 -26.656 1 87.19 99 LYS A O 1
ATOM 749 N N . ALA A 1 100 ? -0.622 -25.375 -27.266 1 86.44 100 ALA A N 1
ATOM 750 C CA . ALA A 1 100 ? -1.729 -24.453 -27.031 1 86.44 100 ALA A CA 1
ATOM 751 C C . ALA A 1 100 ? -1.797 -24.047 -25.562 1 86.44 100 ALA A C 1
ATOM 753 O O . ALA A 1 100 ? -1.998 -22.875 -25.25 1 86.44 100 ALA A O 1
ATOM 754 N N . ASN A 1 101 ? -1.592 -25 -24.625 1 82 101 ASN A N 1
ATOM 755 C CA . ASN A 1 101 ? -1.58 -24.719 -23.203 1 82 101 ASN A CA 1
ATOM 756 C C . ASN A 1 101 ? -0.45 -23.766 -22.812 1 82 101 ASN A C 1
ATOM 758 O O . ASN A 1 101 ? -0.652 -22.828 -22.031 1 82 101 ASN A O 1
ATOM 762 N N . TYR A 1 102 ? 0.644 -23.953 -23.391 1 85.69 102 TYR A N 1
ATOM 763 C CA . TYR A 1 102 ? 1.796 -23.094 -23.141 1 85.69 102 TYR A CA 1
ATOM 764 C C . TYR A 1 102 ? 1.5 -21.656 -23.562 1 85.69 102 TYR A C 1
ATOM 766 O O . TYR A 1 102 ? 1.793 -20.719 -22.812 1 85.69 102 TYR A O 1
ATOM 774 N N . LYS A 1 103 ? 0.886 -21.547 -24.75 1 90.12 103 LYS A N 1
ATOM 775 C CA . LYS A 1 103 ? 0.535 -20.219 -25.234 1 90.12 103 LYS A CA 1
ATOM 776 C C . LYS A 1 103 ? -0.476 -19.531 -24.312 1 90.12 103 LYS A C 1
ATOM 778 O O . LYS A 1 103 ? -0.37 -18.344 -24.047 1 90.12 103 LYS A O 1
ATOM 783 N N . GLU A 1 104 ? -1.431 -20.25 -23.875 1 86.88 104 GLU A N 1
ATOM 784 C CA . GLU A 1 104 ? -2.443 -19.703 -22.984 1 86.88 104 GLU A CA 1
ATOM 785 C C . GLU A 1 104 ? -1.823 -19.25 -21.656 1 86.88 104 GLU A C 1
ATOM 787 O O . GLU A 1 104 ? -2.129 -18.172 -21.172 1 86.88 104 GLU A O 1
ATOM 792 N N . PHE A 1 105 ? -0.919 -20.031 -21.156 1 86.44 105 PHE A N 1
ATOM 793 C CA . PHE A 1 105 ? -0.254 -19.688 -19.906 1 86.44 105 PHE A CA 1
ATOM 794 C C . PHE A 1 105 ? 0.562 -18.406 -20.047 1 86.44 105 PHE A C 1
ATOM 796 O O . PHE A 1 105 ? 0.578 -17.562 -19.156 1 86.44 105 PHE A O 1
ATOM 803 N N . ARG A 1 106 ? 1.151 -18.281 -21.188 1 89.62 106 ARG A N 1
ATOM 804 C CA . ARG A 1 106 ? 1.926 -17.078 -21.469 1 89.62 106 ARG A CA 1
ATOM 805 C C . ARG A 1 106 ? 1.021 -15.844 -21.547 1 89.62 106 ARG A C 1
ATOM 807 O O . ARG A 1 106 ? 1.361 -14.781 -21.031 1 89.62 106 ARG A O 1
ATOM 814 N N . GLN A 1 107 ? -0.114 -16.078 -22.109 1 92.44 107 GLN A N 1
ATOM 815 C CA . GLN A 1 107 ? -1.062 -14.969 -22.234 1 92.44 107 GLN A CA 1
ATOM 816 C C . GLN A 1 107 ? -1.596 -14.547 -20.875 1 92.44 107 GLN A C 1
ATOM 818 O O . GLN A 1 107 ? -1.751 -13.352 -20.609 1 92.44 107 GLN A O 1
ATOM 823 N N . ILE A 1 108 ? -1.842 -15.469 -20.062 1 89.38 108 ILE A N 1
ATOM 824 C CA . ILE A 1 108 ? -2.326 -15.188 -18.703 1 89.38 108 ILE A CA 1
ATOM 825 C C . ILE A 1 108 ? -1.262 -14.422 -17.922 1 89.38 108 ILE A C 1
ATOM 827 O O . ILE A 1 108 ? -1.569 -13.438 -17.25 1 89.38 108 ILE A O 1
ATOM 831 N N . CYS A 1 109 ? 0.002 -14.844 -18.031 1 91.88 109 CYS A N 1
ATOM 832 C CA . CYS A 1 109 ? 1.105 -14.172 -17.344 1 91.88 109 CYS A CA 1
ATOM 833 C C . CYS A 1 109 ? 1.237 -12.734 -17.812 1 91.88 109 CYS A C 1
ATOM 835 O O . CYS A 1 109 ? 1.375 -11.82 -17 1 91.88 109 CYS A O 1
ATOM 837 N N . GLU A 1 110 ? 1.128 -12.531 -19.109 1 94.62 110 GLU A N 1
ATOM 838 C CA . GLU A 1 110 ? 1.212 -11.195 -19.688 1 94.62 110 GLU A CA 1
ATOM 839 C C . GLU A 1 110 ? 0.084 -10.305 -19.172 1 94.62 110 GLU A C 1
ATOM 841 O O . GLU A 1 110 ? 0.297 -9.125 -18.891 1 94.62 110 GLU A O 1
ATOM 846 N N . LYS A 1 111 ? -1.035 -10.906 -19.047 1 95.06 111 LYS A N 1
ATOM 847 C CA . LYS A 1 111 ? -2.172 -10.156 -18.516 1 95.06 111 LYS A CA 1
ATOM 848 C C . LYS A 1 111 ? -1.926 -9.711 -17.078 1 95.06 111 LYS A C 1
ATOM 850 O O . LYS A 1 111 ? -2.207 -8.57 -16.719 1 95.06 111 LYS A O 1
ATOM 855 N N . PHE A 1 112 ? -1.394 -10.602 -16.219 1 93.56 112 PHE A N 1
ATOM 856 C CA . PHE A 1 112 ? -1.092 -10.258 -14.836 1 93.56 112 PHE A CA 1
ATOM 857 C C . PHE A 1 112 ? -0.052 -9.141 -14.773 1 93.56 112 PHE A C 1
ATOM 859 O O . PHE A 1 112 ? -0.187 -8.203 -13.984 1 93.56 112 PHE A O 1
ATOM 866 N N . ARG A 1 113 ? 0.966 -9.234 -15.625 1 95.69 113 ARG A N 1
ATOM 867 C CA . ARG A 1 113 ? 2.014 -8.219 -15.656 1 95.69 113 ARG A CA 1
ATOM 868 C C . ARG A 1 113 ? 1.459 -6.871 -16.109 1 95.69 113 ARG A C 1
ATOM 870 O O . ARG A 1 113 ? 1.825 -5.828 -15.57 1 95.69 113 ARG A O 1
ATOM 877 N N . TYR A 1 114 ? 0.625 -6.98 -17.094 1 97.19 114 TYR A N 1
ATOM 878 C CA . TYR A 1 114 ? -0.018 -5.762 -17.562 1 97.19 114 TYR A CA 1
ATOM 879 C C . TYR A 1 114 ? -0.834 -5.109 -16.453 1 97.19 114 TYR A C 1
ATOM 881 O O . TYR A 1 114 ? -0.712 -3.908 -16.203 1 97.19 114 TYR A O 1
ATOM 889 N N . ASN A 1 115 ? -1.645 -5.891 -15.805 1 95.56 115 ASN A N 1
ATOM 890 C CA . ASN A 1 115 ? -2.455 -5.383 -14.703 1 95.56 115 ASN A CA 1
ATOM 891 C C . ASN A 1 115 ? -1.589 -4.801 -13.594 1 95.56 115 ASN A C 1
ATOM 893 O O . ASN A 1 115 ? -1.91 -3.75 -13.039 1 95.56 115 ASN A O 1
ATOM 897 N N . ALA A 1 116 ? -0.508 -5.484 -13.227 1 95.94 116 ALA A N 1
ATOM 898 C CA . ALA A 1 116 ? 0.406 -4.984 -12.203 1 95.94 116 ALA A CA 1
ATOM 899 C C . ALA A 1 116 ? 0.966 -3.619 -12.586 1 95.94 116 ALA A C 1
ATOM 901 O O . ALA A 1 116 ? 1.003 -2.703 -11.766 1 95.94 116 ALA A O 1
ATOM 902 N N . ASN A 1 117 ? 1.313 -3.473 -13.836 1 95.75 117 ASN A N 1
ATOM 903 C CA . ASN A 1 117 ? 1.839 -2.199 -14.32 1 95.75 117 ASN A CA 1
ATOM 904 C C . ASN A 1 117 ? 0.781 -1.102 -14.273 1 95.75 117 ASN A C 1
ATOM 906 O O . ASN A 1 117 ? 1.088 0.049 -13.953 1 95.75 117 ASN A O 1
ATOM 910 N N . ASP A 1 118 ? -0.417 -1.474 -14.602 1 96.94 118 ASP A N 1
ATOM 911 C CA . ASP A 1 118 ? -1.525 -0.529 -14.508 1 96.94 118 ASP A CA 1
ATOM 912 C C . ASP A 1 118 ? -1.667 0.009 -13.086 1 96.94 118 ASP A C 1
ATOM 914 O O . ASP A 1 118 ? -1.888 1.205 -12.891 1 96.94 118 ASP A O 1
ATOM 918 N N . TYR A 1 119 ? -1.5 -0.855 -12.125 1 96.94 119 TYR A N 1
ATOM 919 C CA . TYR A 1 119 ? -1.661 -0.435 -10.734 1 96.94 119 TYR A CA 1
ATOM 920 C C . TYR A 1 119 ? -0.48 0.415 -10.281 1 96.94 119 TYR A C 1
ATOM 922 O O . TYR A 1 119 ? -0.626 1.281 -9.422 1 96.94 119 TYR A O 1
ATOM 930 N N . VAL A 1 120 ? 0.697 0.243 -10.852 1 95 120 VAL A N 1
ATOM 931 C CA . VAL A 1 120 ? 1.813 1.146 -10.602 1 95 120 VAL A CA 1
ATOM 932 C C . VAL A 1 120 ? 1.45 2.559 -11.047 1 95 120 VAL A C 1
ATOM 934 O O . VAL A 1 120 ? 1.649 3.525 -10.312 1 95 120 VAL A O 1
ATOM 937 N N . TRP A 1 121 ? 0.825 2.615 -12.188 1 96.69 121 TRP A N 1
ATOM 938 C CA . TRP A 1 121 ? 0.439 3.918 -12.719 1 96.69 121 TRP A CA 1
ATOM 939 C C . TRP A 1 121 ? -0.652 4.551 -11.859 1 96.69 121 TRP A C 1
ATOM 941 O O . TRP A 1 121 ? -0.626 5.758 -11.602 1 96.69 121 TRP A O 1
ATOM 951 N N . LYS A 1 122 ? -1.548 3.783 -11.438 1 95.62 122 LYS A N 1
ATOM 952 C CA . LYS A 1 122 ? -2.596 4.297 -10.562 1 95.62 122 LYS A CA 1
ATOM 953 C C . LYS A 1 122 ? -2.006 4.844 -9.266 1 95.62 122 LYS A C 1
ATOM 955 O O . LYS A 1 122 ? -2.475 5.859 -8.742 1 95.62 122 LYS A O 1
ATOM 960 N N . LEU A 1 123 ? -1.035 4.176 -8.742 1 96.44 123 LEU A N 1
ATOM 961 C CA . LEU A 1 123 ? -0.376 4.645 -7.523 1 96.44 123 LEU A CA 1
ATOM 962 C C . LEU A 1 123 ? 0.338 5.969 -7.766 1 96.44 123 LEU A C 1
ATOM 964 O O . LEU A 1 123 ? 0.305 6.863 -6.918 1 96.44 123 LEU A O 1
ATOM 968 N N . LEU A 1 124 ? 0.895 6.129 -8.961 1 94.56 124 LEU A N 1
ATOM 969 C CA . LEU A 1 124 ? 1.558 7.375 -9.32 1 94.56 124 LEU A CA 1
ATOM 970 C C . LEU A 1 124 ? 0.546 8.508 -9.461 1 94.56 124 LEU A C 1
ATOM 972 O O . LEU A 1 124 ? 0.778 9.617 -8.969 1 94.56 124 LEU A O 1
ATOM 976 N N . ASP A 1 125 ? -0.571 8.18 -10.047 1 93.81 125 ASP A N 1
ATOM 977 C CA . ASP A 1 125 ? -1.657 9.148 -10.164 1 93.81 125 ASP A CA 1
ATOM 978 C C . ASP A 1 125 ? -2.125 9.617 -8.789 1 93.81 125 ASP A C 1
ATOM 980 O O . ASP A 1 125 ? -2.34 10.812 -8.57 1 93.81 125 ASP A O 1
ATOM 984 N N . ARG A 1 126 ? -2.221 8.672 -7.902 1 93.44 126 ARG A N 1
ATOM 985 C CA . ARG A 1 126 ? -2.697 8.984 -6.559 1 93.44 126 ARG A CA 1
ATOM 986 C C . ARG A 1 126 ? -1.681 9.828 -5.801 1 93.44 126 ARG A C 1
ATOM 988 O O . ARG A 1 126 ? -2.057 10.695 -5.008 1 93.44 126 ARG A O 1
ATOM 995 N N . THR A 1 127 ? -0.472 9.555 -6.043 1 91.69 127 THR A N 1
ATOM 996 C CA . THR A 1 127 ? 0.577 10.352 -5.414 1 91.69 127 THR A CA 1
ATOM 997 C C . THR A 1 127 ? 0.514 11.797 -5.891 1 91.69 127 THR A C 1
ATOM 999 O O . THR A 1 127 ? 0.618 12.727 -5.086 1 91.69 127 THR A O 1
ATOM 1002 N N . GLU A 1 128 ? 0.31 11.961 -7.137 1 92.62 128 GLU A N 1
ATOM 1003 C CA . GLU A 1 128 ? 0.188 13.305 -7.703 1 92.62 128 GLU A CA 1
ATOM 1004 C C . GLU A 1 128 ? -1.056 14.016 -7.176 1 92.62 128 GLU A C 1
ATOM 1006 O O . GLU A 1 128 ? -0.99 15.18 -6.781 1 92.62 128 GLU A O 1
ATOM 1011 N N . GLU A 1 129 ? -2.156 13.328 -7.184 1 93.56 129 GLU A N 1
ATOM 1012 C CA . GLU A 1 129 ? -3.402 13.852 -6.637 1 93.56 129 GLU A CA 1
ATOM 1013 C C . GLU A 1 129 ? -3.223 14.305 -5.191 1 93.56 129 GLU A C 1
ATOM 1015 O O . GLU A 1 129 ? -3.646 15.398 -4.82 1 93.56 129 GLU A O 1
ATOM 1020 N N . ASN A 1 130 ? -2.582 13.484 -4.363 1 90.75 130 ASN A N 1
ATOM 1021 C CA . ASN A 1 130 ? -2.35 13.789 -2.959 1 90.75 130 ASN A CA 1
ATOM 1022 C C . ASN A 1 130 ? -1.466 15.023 -2.793 1 90.75 130 ASN A C 1
ATOM 1024 O O . ASN A 1 130 ? -1.695 15.844 -1.901 1 90.75 130 ASN A O 1
ATOM 1028 N N . ASN A 1 131 ? -0.496 15.086 -3.648 1 88 131 ASN A N 1
ATOM 1029 C CA . ASN A 1 131 ? 0.367 16.266 -3.625 1 88 131 ASN A CA 1
ATOM 1030 C C . ASN A 1 131 ? -0.416 17.547 -3.92 1 88 131 ASN A C 1
ATOM 1032 O O . ASN A 1 131 ? -0.238 18.547 -3.244 1 88 131 ASN A O 1
ATOM 1036 N N . GLU A 1 132 ? -1.282 17.5 -4.863 1 92.12 132 GLU A N 1
ATOM 1037 C CA . GLU A 1 132 ? -2.102 18.656 -5.227 1 92.12 132 GLU A CA 1
ATOM 1038 C C . GLU A 1 132 ? -3.047 19.031 -4.09 1 92.12 132 GLU A C 1
ATOM 1040 O O . GLU A 1 132 ? -3.162 20.219 -3.744 1 92.12 132 GLU A O 1
ATOM 1045 N N . LEU A 1 133 ? -3.67 18.078 -3.516 1 92.94 133 LEU A N 1
ATOM 1046 C CA . LEU A 1 133 ? -4.609 18.312 -2.424 1 92.94 133 LEU A CA 1
ATOM 1047 C C . LEU A 1 133 ? -3.902 18.906 -1.21 1 92.94 133 LEU A C 1
ATOM 1049 O O . LEU A 1 133 ? -4.41 19.844 -0.587 1 92.94 133 LEU A O 1
ATOM 1053 N N . THR A 1 134 ? -2.746 18.375 -0.878 1 88.69 134 THR A N 1
ATOM 1054 C CA . THR A 1 134 ? -1.982 18.891 0.258 1 88.69 134 THR A CA 1
ATOM 1055 C C . THR A 1 134 ? -1.524 20.312 0.009 1 88.69 134 THR A C 1
ATOM 1057 O O . THR A 1 134 ? -1.532 21.141 0.923 1 88.69 134 THR A O 1
ATOM 1060 N N . THR A 1 135 ? -1.214 20.562 -1.244 1 86.62 135 THR A N 1
ATOM 1061 C CA . THR A 1 135 ? -0.833 21.922 -1.606 1 86.62 135 THR A CA 1
ATOM 1062 C C . THR A 1 135 ? -2.014 22.875 -1.442 1 86.62 135 THR A C 1
ATOM 1064 O O . THR A 1 135 ? -1.867 23.953 -0.875 1 86.62 135 THR A O 1
ATOM 1067 N N . LYS A 1 136 ? -3.189 22.516 -1.87 1 89.44 136 LYS A N 1
ATOM 1068 C CA . LYS A 1 136 ? -4.395 23.328 -1.72 1 89.44 136 LYS A CA 1
ATOM 1069 C C . LYS A 1 136 ? -4.73 23.547 -0.247 1 89.44 136 LYS A C 1
ATOM 1071 O O . LYS A 1 136 ? -5.078 24.656 0.16 1 89.44 136 LYS A O 1
ATOM 1076 N N . LEU A 1 137 ? -4.602 22.516 0.544 1 88.31 137 LEU A N 1
ATOM 1077 C CA . LEU A 1 137 ? -4.914 22.562 1.969 1 88.31 137 LEU A CA 1
ATOM 1078 C C . LEU A 1 137 ? -4.016 23.562 2.688 1 88.31 137 LEU A C 1
ATOM 1080 O O . LEU A 1 137 ? -4.5 24.406 3.453 1 88.31 137 LEU A O 1
ATOM 1084 N N . THR A 1 138 ? -2.805 23.578 2.389 1 80.38 138 THR A N 1
ATOM 1085 C CA . THR A 1 138 ? -1.854 24.422 3.115 1 80.38 138 THR A CA 1
ATOM 1086 C C . THR A 1 138 ? -1.87 25.844 2.584 1 80.38 138 THR A C 1
ATOM 1088 O O . THR A 1 138 ? -1.486 26.781 3.291 1 80.38 138 THR A O 1
ATOM 1091 N N . SER A 1 139 ? -2.312 25.969 1.338 1 79.81 139 SER A N 1
ATOM 1092 C CA . SER A 1 139 ? -2.426 27.312 0.779 1 79.81 139 SER A CA 1
ATOM 1093 C C . SER A 1 139 ? -3.662 28.031 1.312 1 79.81 139 SER A C 1
ATOM 1095 O O . SER A 1 139 ? -3.689 29.266 1.383 1 79.81 139 SER A O 1
ATOM 1097 N N . HIS A 1 140 ? -4.684 27.344 1.506 1 76.06 140 HIS A N 1
ATOM 1098 C CA . HIS A 1 140 ? -5.918 27.906 2.049 1 76.06 140 HIS A CA 1
ATOM 1099 C C . HIS A 1 140 ? -5.766 28.25 3.525 1 76.06 140 HIS A C 1
ATOM 1101 O O . HIS A 1 140 ? -6.316 29.234 3.996 1 76.06 140 HIS A O 1
ATOM 1107 N N . SER A 1 141 ? -5.324 27.359 4.305 1 61.72 141 SER A N 1
ATOM 1108 C CA . SER A 1 141 ? -5.266 27.469 5.762 1 61.72 141 SER A CA 1
ATOM 1109 C C . SER A 1 141 ? -4.426 28.656 6.199 1 61.72 141 SER A C 1
ATOM 1111 O O . SER A 1 141 ? -3.326 28.875 5.688 1 61.72 141 SER A O 1
ATOM 1113 N N . SER A 1 142 ? -5.117 29.797 6.434 1 53.97 142 SER A N 1
ATOM 1114 C CA . SER A 1 142 ? -4.359 30.766 7.223 1 53.97 142 SER A CA 1
ATOM 1115 C C . SER A 1 142 ? -3.635 30.094 8.383 1 53.97 142 SER A C 1
ATOM 1117 O O . SER A 1 142 ? -4.223 29.859 9.438 1 53.97 142 SER A O 1
ATOM 1119 N N . PHE A 1 143 ? -2.783 29.141 7.996 1 49.97 143 PHE A N 1
ATOM 1120 C CA . PHE A 1 143 ? -2.074 28.516 9.102 1 49.97 143 PHE A CA 1
ATOM 1121 C C . PHE A 1 143 ? -1.629 29.547 10.125 1 49.97 143 PHE A C 1
ATOM 1123 O O . PHE A 1 143 ? -0.835 30.438 9.805 1 49.97 143 PHE A O 1
ATOM 1130 N N . GLY A 1 144 ? -2.576 30.234 10.711 1 44.31 144 GLY A N 1
ATOM 1131 C CA . GLY A 1 144 ? -2.027 31.031 11.805 1 44.31 144 GLY A CA 1
ATOM 1132 C C . GLY A 1 144 ? -0.917 30.312 12.555 1 44.31 144 GLY A C 1
ATOM 1133 O O . GLY A 1 144 ? -1.142 29.281 13.164 1 44.31 144 GLY A O 1
ATOM 1134 N N . VAL A 1 145 ? 0.21 30.406 11.875 1 44.56 145 VAL A N 1
ATOM 1135 C CA . VAL A 1 145 ? 1.379 29.875 12.57 1 44.56 145 VAL A CA 1
ATOM 1136 C C . VAL A 1 145 ? 1.477 30.5 13.961 1 44.56 145 VAL A C 1
ATOM 1138 O O . VAL A 1 145 ? 1.702 31.703 14.094 1 44.56 145 VAL A O 1
ATOM 1141 N N . SER A 1 146 ? 0.545 30.344 14.797 1 40.31 146 SER A N 1
ATOM 1142 C CA . SER A 1 146 ? 0.975 30.875 16.078 1 40.31 146 SER A CA 1
ATOM 1143 C C . SER A 1 146 ? 2.352 30.344 16.469 1 40.31 146 SER A C 1
ATOM 1145 O O . SER A 1 146 ? 2.613 29.156 16.359 1 40.31 146 SER A O 1
ATOM 1147 N N . LEU A 1 147 ? 3.328 31.156 16.25 1 39.88 147 LEU A N 1
ATOM 1148 C CA . LEU A 1 147 ? 4.711 30.938 16.656 1 39.88 147 LEU A CA 1
ATOM 1149 C C . LEU A 1 147 ? 4.766 30.125 17.953 1 39.88 147 LEU A C 1
ATOM 1151 O O . LEU A 1 147 ? 5.836 29.656 18.344 1 39.88 147 LEU A O 1
ATOM 1155 N N . ASP A 1 148 ? 4.055 30.609 18.938 1 36.12 148 ASP A N 1
ATOM 1156 C CA . ASP A 1 148 ? 4.262 30.062 20.266 1 36.12 148 ASP A CA 1
ATOM 1157 C C . ASP A 1 148 ? 4.043 28.547 20.281 1 36.12 148 ASP A C 1
ATOM 1159 O O . ASP A 1 148 ? 4.867 27.797 20.812 1 36.12 148 ASP A O 1
ATOM 1163 N N . ASP A 1 149 ? 2.785 28.188 20.609 1 35.81 149 ASP A N 1
ATOM 1164 C CA . ASP A 1 149 ? 2.492 27.062 21.5 1 35.81 149 ASP A CA 1
ATOM 1165 C C . ASP A 1 149 ? 2.742 25.719 20.797 1 35.81 149 ASP A C 1
ATOM 1167 O O . ASP A 1 149 ? 2.756 25.656 19.578 1 35.81 149 ASP A O 1
ATOM 1171 N N . ASP A 1 150 ? 2.723 24.547 21.484 1 35.84 150 ASP A N 1
ATOM 1172 C CA . ASP A 1 150 ? 2.703 23.109 21.75 1 35.84 150 ASP A CA 1
ATOM 1173 C C . ASP A 1 150 ? 1.938 22.359 20.656 1 35.84 150 ASP A C 1
ATOM 1175 O O . ASP A 1 150 ? 1.096 22.938 19.969 1 35.84 150 ASP A O 1
ATOM 1179 N N . TYR A 1 151 ? 2.432 21.016 20.359 1 43.16 151 TYR A N 1
ATOM 1180 C CA . TYR A 1 151 ? 1.598 19.984 19.75 1 43.16 151 TYR A CA 1
ATOM 1181 C C . TYR A 1 151 ? 0.133 20.406 19.734 1 43.16 151 TYR A C 1
ATOM 1183 O O . TYR A 1 151 ? -0.709 19.719 19.141 1 43.16 151 TYR A O 1
ATOM 1191 N N . SER A 1 152 ? -0.124 21.516 20.484 1 42.31 152 SER A N 1
ATOM 1192 C CA . SER A 1 152 ? -1.514 21.828 20.797 1 42.31 152 SER A CA 1
ATOM 1193 C C . SER A 1 152 ? -2.092 22.812 19.781 1 42.31 152 SER A C 1
ATOM 1195 O O . SER A 1 152 ? -3.207 23.312 19.953 1 42.31 152 SER A O 1
ATOM 1197 N N . LEU A 1 153 ? -1.244 23.344 18.875 1 49.09 153 LEU A N 1
ATOM 1198 C CA . LEU A 1 153 ? -2.072 24.219 18.062 1 49.09 153 LEU A CA 1
ATOM 1199 C C . LEU A 1 153 ? -2.961 23.422 17.109 1 49.09 153 LEU A C 1
ATOM 1201 O O . LEU A 1 153 ? -2.498 22.469 16.469 1 49.09 153 LEU A O 1
ATOM 1205 N N . PRO A 1 154 ? -4.191 23.719 17.156 1 53.53 154 PRO A N 1
ATOM 1206 C CA . PRO A 1 154 ? -5.234 22.984 16.438 1 53.53 154 PRO A CA 1
ATOM 1207 C C . PRO A 1 154 ? -4.906 22.797 14.961 1 53.53 154 PRO A C 1
ATOM 1209 O O . PRO A 1 154 ? -5.301 21.797 14.359 1 53.53 154 PRO A O 1
ATOM 1212 N N . LYS A 1 155 ? -4.168 23.812 14.398 1 62.78 155 LYS A N 1
ATOM 1213 C CA . LYS A 1 155 ? -3.816 23.672 12.992 1 62.78 155 LYS A CA 1
ATOM 1214 C C . LYS A 1 155 ? -2.352 23.266 12.828 1 62.78 155 LYS A C 1
ATOM 1216 O O . LYS A 1 155 ? -1.586 23.953 12.148 1 62.78 155 LYS A O 1
ATOM 1221 N N . SER A 1 156 ? -1.945 22.375 13.656 1 75.19 156 SER A N 1
ATOM 1222 C CA . SER A 1 156 ? -0.632 21.734 13.555 1 75.19 156 SER A CA 1
ATOM 1223 C C . SER A 1 156 ? -0.684 20.484 12.688 1 75.19 156 SER A C 1
ATOM 1225 O O . SER A 1 156 ? -1.766 20.031 12.312 1 75.19 156 SER A O 1
ATOM 1227 N N . VAL A 1 157 ? 0.599 20.062 12.375 1 80.81 157 VAL A N 1
ATOM 1228 C CA . VAL A 1 157 ? 0.695 18.812 11.602 1 80.81 157 VAL A CA 1
ATOM 1229 C C . VAL A 1 157 ? -0.084 17.703 12.312 1 80.81 157 VAL A C 1
ATOM 1231 O O . VAL A 1 157 ? -0.747 16.891 11.664 1 80.81 157 VAL A O 1
ATOM 1234 N N . TYR A 1 158 ? -0.163 17.766 13.594 1 82.94 158 TYR A N 1
ATOM 1235 C CA . TYR A 1 158 ? -0.841 16.719 14.352 1 82.94 158 TYR A CA 1
ATOM 1236 C C . TYR A 1 158 ? -2.354 16.906 14.297 1 82.94 158 TYR A C 1
ATOM 1238 O O . TYR A 1 158 ? -3.102 15.922 14.266 1 82.94 158 TYR A O 1
ATOM 1246 N N . GLY A 1 159 ? -2.76 18.203 14.289 1 84.81 159 GLY A N 1
ATOM 1247 C CA . GLY A 1 159 ? -4.18 18.438 14.086 1 84.81 159 GLY A CA 1
ATOM 1248 C C . GLY A 1 159 ? -4.691 17.938 12.758 1 84.81 159 GLY A C 1
ATOM 1249 O O . GLY A 1 159 ? -5.742 17.297 12.688 1 84.81 159 GLY A O 1
ATOM 1250 N N . TYR A 1 160 ? -3.926 18.219 11.727 1 87.44 160 TYR A N 1
ATOM 1251 C CA . TYR A 1 160 ? -4.297 17.719 10.406 1 87.44 160 TYR A CA 1
ATOM 1252 C C . TYR A 1 160 ? -4.301 16.203 10.375 1 87.44 160 TYR A C 1
ATOM 1254 O O . TYR A 1 160 ? -5.207 15.586 9.805 1 87.44 160 TYR A O 1
ATOM 1262 N N . LYS A 1 161 ? -3.285 15.625 10.992 1 89.94 161 LYS A N 1
ATOM 1263 C CA . LYS A 1 161 ? -3.16 14.172 11.047 1 89.94 161 LYS A CA 1
ATOM 1264 C C . LYS A 1 161 ? -4.363 13.547 11.742 1 89.94 161 LYS A C 1
ATOM 1266 O O . LYS A 1 161 ? -4.922 12.555 11.266 1 89.94 161 LYS A O 1
ATOM 1271 N N . ASP A 1 162 ? -4.723 14.125 12.875 1 89.5 162 ASP A N 1
ATOM 1272 C CA . ASP A 1 162 ? -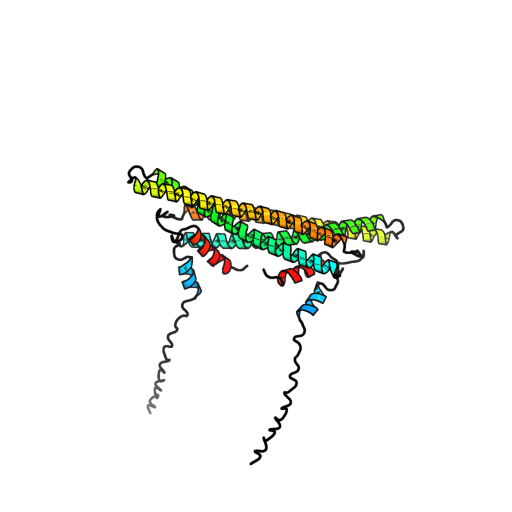5.848 13.602 13.648 1 89.5 162 ASP A CA 1
ATOM 1273 C C . ASP A 1 162 ? -7.145 13.688 12.844 1 89.5 162 ASP A C 1
ATOM 1275 O O . ASP A 1 162 ? -7.941 12.742 12.844 1 89.5 162 ASP A O 1
ATOM 1279 N N . CYS A 1 163 ? -7.34 14.82 12.219 1 92.62 163 CYS A N 1
ATOM 1280 C CA . CYS A 1 163 ? -8.539 14.984 11.406 1 92.62 163 CYS A CA 1
ATOM 1281 C C . CYS A 1 163 ? -8.531 14.023 10.219 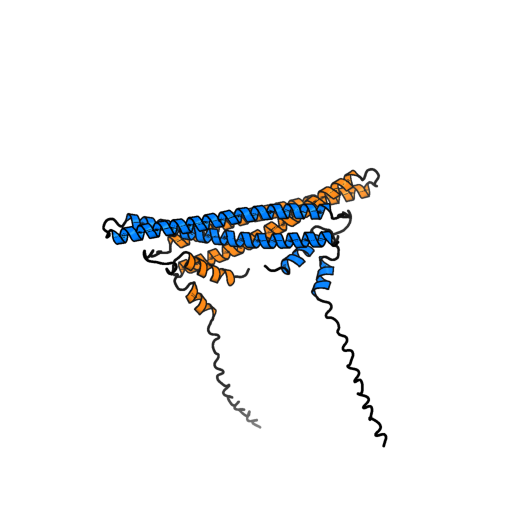1 92.62 163 CYS A C 1
ATOM 1283 O O . CYS A 1 163 ? -9.562 13.43 9.891 1 92.62 163 CYS A O 1
ATOM 1285 N N . LEU A 1 164 ? -7.371 13.828 9.586 1 93.94 164 LEU A N 1
ATOM 1286 C CA . LEU A 1 164 ? -7.238 12.875 8.492 1 93.94 164 LEU A CA 1
ATOM 1287 C C . LEU A 1 164 ? -7.594 11.461 8.945 1 93.94 164 LEU A C 1
ATOM 1289 O O . LEU A 1 164 ? -8.336 10.75 8.266 1 93.94 164 LEU A O 1
ATOM 1293 N N . GLU A 1 165 ? -7.07 11.07 10.102 1 93.44 165 GLU A N 1
ATOM 1294 C CA . GLU A 1 165 ? -7.336 9.734 10.641 1 93.44 165 GLU A CA 1
ATOM 1295 C C . GLU A 1 165 ? -8.812 9.555 10.969 1 93.44 165 GLU A C 1
ATOM 1297 O O . GLU A 1 165 ? -9.359 8.461 10.82 1 93.44 165 GLU A O 1
ATOM 1302 N N . TYR A 1 166 ? -9.414 10.656 11.383 1 94.25 166 TYR A N 1
ATOM 1303 C CA . TYR A 1 166 ? -10.852 10.633 11.641 1 94.25 166 TYR A CA 1
ATOM 1304 C C . TYR A 1 166 ? -11.617 10.203 10.391 1 94.25 166 TYR A C 1
ATOM 1306 O O . TYR A 1 166 ? -12.438 9.289 10.453 1 94.25 166 TYR A O 1
ATOM 1314 N N . PHE A 1 167 ? -11.312 10.797 9.273 1 95.69 167 PHE A N 1
ATOM 1315 C CA . PHE A 1 167 ? -12.016 10.477 8.039 1 95.69 167 PHE A CA 1
ATOM 1316 C C . PHE A 1 167 ? -11.594 9.109 7.512 1 95.69 167 PHE A C 1
ATOM 1318 O O . PHE A 1 167 ? -12.43 8.312 7.098 1 95.69 167 PHE A O 1
ATOM 1325 N N . TYR A 1 168 ? -10.305 8.836 7.562 1 94.75 168 TYR A N 1
ATOM 1326 C CA . TYR A 1 168 ? -9.758 7.594 7.027 1 94.75 168 TYR A CA 1
ATOM 1327 C C . TYR A 1 168 ? -10.438 6.387 7.66 1 94.75 168 TYR A C 1
ATOM 1329 O O . TYR A 1 168 ? -10.773 5.422 6.973 1 94.75 168 TYR A O 1
ATOM 1337 N N . ASN A 1 169 ? -10.641 6.457 8.93 1 92.12 169 ASN A N 1
ATOM 1338 C CA . ASN A 1 169 ? -11.18 5.324 9.672 1 92.12 169 ASN A CA 1
ATOM 1339 C C . ASN A 1 169 ? -12.695 5.207 9.508 1 92.12 169 ASN A C 1
ATOM 1341 O O . ASN A 1 169 ? -13.289 4.195 9.883 1 92.12 169 ASN A O 1
ATOM 1345 N N . ARG A 1 170 ? -13.328 6.113 8.844 1 92.69 170 ARG A N 1
ATOM 1346 C CA . ARG A 1 170 ? -14.781 6.121 8.758 1 92.69 170 ARG A CA 1
ATOM 1347 C C . ARG A 1 170 ? -15.242 5.949 7.312 1 92.69 170 ARG A C 1
ATOM 1349 O O . ARG A 1 170 ? -16.422 5.688 7.059 1 92.69 170 ARG A O 1
ATOM 1356 N N . LEU A 1 171 ? -14.336 6.07 6.473 1 92.12 171 LEU A N 1
ATOM 1357 C CA . LEU A 1 171 ? -14.648 5.875 5.062 1 92.12 171 LEU A CA 1
ATOM 1358 C C . LEU A 1 171 ? -14.578 4.398 4.688 1 92.12 171 LEU A C 1
ATOM 1360 O O . LEU A 1 171 ? -13.836 3.631 5.309 1 92.12 171 LEU A O 1
ATOM 1364 N N . PRO A 1 172 ? -15.305 3.982 3.719 1 87 172 PRO A N 1
ATOM 1365 C CA . PRO A 1 172 ? -15.219 2.592 3.262 1 87 172 PRO A CA 1
ATOM 1366 C C . PRO A 1 172 ? -13.828 2.223 2.752 1 87 172 PRO A C 1
ATOM 1368 O O . PRO A 1 172 ? -13.227 2.984 1.995 1 87 172 PRO A O 1
ATOM 1371 N N . GLN A 1 173 ? -13.367 1.123 3.291 1 81.25 173 GLN A N 1
ATOM 1372 C CA . GLN A 1 173 ? -12.031 0.656 2.945 1 81.25 173 GLN A CA 1
ATOM 1373 C C . GLN A 1 173 ? -1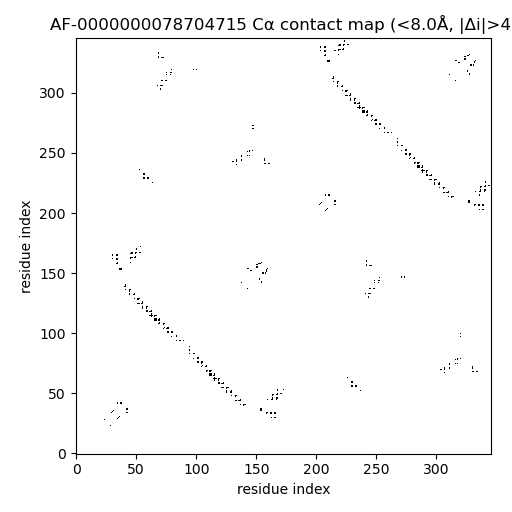2.062 -0.267 1.73 1 81.25 173 GLN A C 1
ATOM 1375 O O . GLN A 1 173 ? -13.047 -0.978 1.513 1 81.25 173 GLN A O 1
ATOM 1380 N N . MET B 1 1 ? -18.031 -38.812 73 1 23.92 1 MET B N 1
ATOM 1381 C CA . MET B 1 1 ? -19.25 -38.781 72.188 1 23.92 1 MET B CA 1
ATOM 1382 C C . MET B 1 1 ? -18.922 -38.594 70.75 1 23.92 1 MET B C 1
ATOM 1384 O O . MET B 1 1 ? -18.281 -37.594 70.375 1 23.92 1 MET B O 1
ATOM 1388 N N . SER B 1 2 ? -18.797 -39.719 69.938 1 22.34 2 SER B N 1
ATOM 1389 C CA . SER B 1 2 ? -18.219 -40.062 68.625 1 22.34 2 SER B CA 1
ATOM 1390 C C . SER B 1 2 ? -19.031 -39.531 67.438 1 22.34 2 SER B C 1
ATOM 1392 O O . SER B 1 2 ? -20.172 -39.969 67.25 1 22.34 2 SER B O 1
ATOM 1394 N N . ALA B 1 3 ? -18.984 -38.156 67.375 1 21.55 3 ALA B N 1
ATOM 1395 C CA . ALA B 1 3 ? -19.781 -37.469 66.375 1 21.55 3 ALA B CA 1
ATOM 1396 C C . ALA B 1 3 ? -19.578 -38.062 65 1 21.55 3 ALA B C 1
ATOM 1398 O O . ALA B 1 3 ? -18.453 -38.094 64.438 1 21.55 3 ALA B O 1
ATOM 1399 N N . ALA B 1 4 ? -20.344 -39.125 64.688 1 22.61 4 ALA B N 1
ATOM 1400 C CA . ALA B 1 4 ? -20.375 -39.812 63.375 1 22.61 4 ALA B CA 1
ATOM 1401 C C . ALA B 1 4 ? -20.609 -38.844 62.25 1 22.61 4 ALA B C 1
ATOM 1403 O O . ALA B 1 4 ? -21.562 -38.062 62.25 1 22.61 4 ALA B O 1
ATOM 1404 N N . ALA B 1 5 ? -19.469 -38.344 61.625 1 24.55 5 ALA B N 1
ATOM 1405 C CA . ALA B 1 5 ? -19.328 -37.438 60.469 1 24.55 5 ALA B CA 1
ATOM 1406 C C . ALA B 1 5 ? -20.125 -37.969 59.281 1 24.55 5 ALA B C 1
ATOM 1408 O O . ALA B 1 5 ? -19.953 -39.094 58.844 1 24.55 5 ALA B O 1
ATOM 1409 N N . SER B 1 6 ? -21.422 -37.5 59.156 1 24.64 6 SER B N 1
ATOM 1410 C CA . SER B 1 6 ? -22.422 -37.812 58.156 1 24.64 6 SER B CA 1
ATOM 1411 C C . SER B 1 6 ? -21.844 -37.625 56.75 1 24.64 6 SER B C 1
ATOM 1413 O O . SER B 1 6 ? -21.281 -36.562 56.438 1 24.64 6 SER B O 1
ATOM 1415 N N . THR B 1 7 ? -21.438 -38.75 56.188 1 26 7 THR B N 1
ATOM 1416 C CA . THR B 1 7 ? -20.953 -38.906 54.812 1 26 7 THR B CA 1
ATOM 1417 C C . THR B 1 7 ? -22 -38.438 53.812 1 26 7 THR B C 1
ATOM 1419 O O . THR B 1 7 ? -23.047 -39.062 53.656 1 26 7 THR B O 1
ATOM 1422 N N . LEU B 1 8 ? -22.281 -37.125 53.781 1 27.05 8 LEU B N 1
ATOM 1423 C CA . LEU B 1 8 ? -23.203 -36.594 52.812 1 27.05 8 LEU B CA 1
ATOM 1424 C C . LEU B 1 8 ? -22.859 -37.062 51.406 1 27.05 8 LEU B C 1
ATOM 1426 O O . LEU B 1 8 ? -21.734 -36.844 50.938 1 27.05 8 LEU B O 1
ATOM 1430 N N . THR B 1 9 ? -23.375 -38.188 51.062 1 22.17 9 THR B N 1
ATOM 1431 C CA . THR B 1 9 ? -23.25 -38.75 49.719 1 22.17 9 THR B CA 1
ATOM 1432 C C . THR B 1 9 ? -23.781 -37.719 48.688 1 22.17 9 THR B C 1
ATOM 1434 O O . THR B 1 9 ? -24.953 -37.375 48.719 1 22.17 9 THR B O 1
ATOM 1437 N N . ALA B 1 10 ? -22.969 -36.781 48.344 1 26.86 10 ALA B N 1
ATOM 1438 C CA . ALA B 1 10 ? -23.266 -35.844 47.25 1 26.86 10 ALA B CA 1
ATOM 1439 C C . ALA B 1 10 ? -23.734 -36.594 46 1 26.86 10 ALA B C 1
ATOM 1441 O O . ALA B 1 10 ? -23.094 -37.531 45.562 1 26.86 10 ALA B O 1
ATOM 1442 N N . SER B 1 11 ? -25.047 -36.656 45.781 1 25 11 SER B N 1
ATOM 1443 C CA . SER B 1 11 ? -25.703 -37.188 44.594 1 25 11 SER B CA 1
ATOM 1444 C C . SER B 1 11 ? -25.094 -36.594 43.312 1 25 11 SER B C 1
ATOM 1446 O O . SER B 1 11 ? -24.875 -35.406 43.219 1 25 11 SER B O 1
ATOM 1448 N N . SER B 1 12 ? -24.406 -37.469 42.594 1 27.25 12 SER B N 1
ATOM 1449 C CA . SER B 1 12 ? -23.781 -37.25 41.312 1 27.25 12 SER B CA 1
ATOM 1450 C C . SER B 1 12 ? -24.797 -36.781 40.281 1 27.25 12 SER B C 1
ATOM 1452 O O . SER B 1 12 ? -25.688 -37.531 39.906 1 27.25 12 SER B O 1
ATOM 1454 N N . SER B 1 13 ? -25.375 -35.562 40.531 1 27.86 13 SER B N 1
ATOM 1455 C CA . SER B 1 13 ? -26.25 -35.125 39.469 1 27.86 13 SER B CA 1
ATOM 1456 C C . SER B 1 13 ? -25.594 -35.312 38.094 1 27.86 13 SER B C 1
ATOM 1458 O O . SER B 1 13 ? -24.484 -34.844 37.875 1 27.86 13 SER B O 1
ATOM 1460 N N . ALA B 1 14 ? -25.984 -36.344 37.375 1 28.06 14 ALA B N 1
ATOM 1461 C CA . ALA B 1 14 ? -25.641 -36.594 35.969 1 28.06 14 ALA B CA 1
ATOM 1462 C C . ALA B 1 14 ? -25.859 -35.344 35.125 1 28.06 14 ALA B C 1
ATOM 1464 O O . ALA B 1 14 ? -26.984 -34.844 35.031 1 28.06 14 ALA B O 1
ATOM 1465 N N . THR B 1 15 ? -24.984 -34.406 35.25 1 29.19 15 THR B N 1
ATOM 1466 C CA . THR B 1 15 ? -25.109 -33.281 34.344 1 29.19 15 THR B CA 1
ATOM 1467 C C . THR B 1 15 ? -25.391 -33.75 32.906 1 29.19 15 THR B C 1
ATOM 1469 O O . THR B 1 15 ? -24.781 -34.719 32.438 1 29.19 15 THR B O 1
ATOM 1472 N N . PRO B 1 16 ? -26.562 -33.406 32.344 1 34.38 16 PRO B N 1
ATOM 1473 C CA . PRO B 1 16 ? -26.828 -33.75 30.938 1 34.38 16 PRO B CA 1
ATOM 1474 C C . PRO B 1 16 ? -25.641 -33.5 30.031 1 34.38 16 PRO B C 1
ATOM 1476 O O . PRO B 1 16 ? -24.828 -32.594 30.297 1 34.38 16 PRO B O 1
ATOM 1479 N N . ALA B 1 17 ? -25.188 -34.594 29.375 1 32.94 17 ALA B N 1
ATOM 1480 C CA . ALA B 1 17 ? -24.188 -34.562 28.312 1 32.94 17 ALA B CA 1
ATOM 1481 C C . ALA B 1 17 ? -24.5 -33.469 27.297 1 32.94 17 ALA B C 1
ATOM 1483 O O . ALA B 1 17 ? -25.469 -33.562 26.547 1 32.94 17 ALA B O 1
ATOM 1484 N N . GLY B 1 18 ? -24.641 -32.25 27.719 1 31.27 18 GLY B N 1
ATOM 1485 C CA . GLY B 1 18 ? -24.75 -31.328 26.609 1 31.27 18 GLY B CA 1
ATOM 1486 C C . GLY B 1 18 ? -23.781 -31.625 25.484 1 31.27 18 GLY B C 1
ATOM 1487 O O . GLY B 1 18 ? -22.609 -31.906 25.734 1 31.27 18 GLY B O 1
ATOM 1488 N N . GLY B 1 19 ? -24.234 -32.312 24.438 1 32.38 19 GLY B N 1
ATOM 1489 C CA . GLY B 1 19 ? -23.438 -32.562 23.234 1 32.38 19 GLY B CA 1
ATOM 1490 C C . GLY B 1 19 ? -22.547 -31.406 22.859 1 32.38 19 GLY B C 1
ATOM 1491 O O . GLY B 1 19 ? -23.016 -30.281 22.625 1 32.38 19 GLY B O 1
ATOM 1492 N N . SER B 1 20 ? -21.484 -31.266 23.594 1 34.06 20 SER B N 1
ATOM 1493 C CA . SER B 1 20 ? -20.469 -30.328 23.125 1 34.06 20 SER B CA 1
ATOM 1494 C C . SER B 1 20 ? -20.312 -30.391 21.609 1 34.06 20 SER B C 1
ATOM 1496 O O . SER B 1 20 ? -19.719 -31.328 21.062 1 34.06 20 SER B O 1
ATOM 1498 N N . GLY B 1 21 ? -21.422 -30.156 20.891 1 34.5 21 GLY B N 1
ATOM 1499 C CA . GLY B 1 21 ? -21.031 -29.938 19.516 1 34.5 21 GLY B CA 1
ATOM 1500 C C . GLY B 1 21 ? -19.688 -29.25 19.375 1 34.5 21 GLY B C 1
ATOM 1501 O O . GLY B 1 21 ? -19.484 -28.156 19.906 1 34.5 21 GLY B O 1
ATOM 1502 N N . SER B 1 22 ? -18.672 -30.047 19.594 1 37.47 22 SER B N 1
ATOM 1503 C CA . SER B 1 22 ? -17.375 -29.484 19.234 1 37.47 22 SER B CA 1
ATOM 1504 C C . SER B 1 22 ? -17.516 -28.438 18.141 1 37.47 22 SER B C 1
ATOM 1506 O O . SER B 1 22 ? -18.188 -28.672 17.125 1 37.47 22 SER B O 1
ATOM 1508 N N . PRO B 1 23 ? -17.672 -27.188 18.531 1 38.31 23 PRO B N 1
ATOM 1509 C CA . PRO B 1 23 ? -17.641 -26.312 17.359 1 38.31 23 PRO B CA 1
ATOM 1510 C C . PRO B 1 23 ? -16.844 -26.906 16.188 1 38.31 23 PRO B C 1
ATOM 1512 O O . PRO B 1 23 ? -15.773 -27.469 16.391 1 38.31 23 PRO B O 1
ATOM 1515 N N . GLU B 1 24 ? -17.406 -27.734 15.328 1 42.5 24 GLU B N 1
ATOM 1516 C CA . GLU B 1 24 ? -16.703 -28.203 14.141 1 42.5 24 GLU B CA 1
ATOM 1517 C C . GLU B 1 24 ? -15.562 -27.266 13.758 1 42.5 24 GLU B C 1
ATOM 1519 O O . GLU B 1 24 ? -15.758 -26.047 13.672 1 42.5 24 GLU B O 1
ATOM 1524 N N . SER B 1 25 ? -14.383 -27.359 14.117 1 44.38 25 SER B N 1
ATOM 1525 C CA . SER B 1 25 ? -13.242 -26.484 13.844 1 44.38 25 SER B CA 1
ATOM 1526 C C . SER B 1 25 ? -13.352 -25.844 12.461 1 44.38 25 SER B C 1
ATOM 1528 O O . SER B 1 25 ? -13.133 -26.516 11.453 1 44.38 25 SER B O 1
ATOM 1530 N N . PRO B 1 26 ? -14.281 -25.016 12.102 1 52.19 26 PRO B N 1
ATOM 1531 C CA . PRO B 1 26 ? -14.562 -24.297 10.852 1 52.19 26 PRO B CA 1
ATOM 1532 C C . PRO B 1 26 ? -13.305 -24.047 10.023 1 52.19 26 PRO B C 1
ATOM 1534 O O . PRO B 1 26 ? -13.359 -24.047 8.789 1 52.19 26 PRO B O 1
ATOM 1537 N N . SER B 1 27 ? -12.195 -23.75 10.742 1 64.44 27 SER B N 1
ATOM 1538 C CA . SER B 1 27 ? -10.914 -23.391 10.141 1 64.44 27 SER B CA 1
ATOM 1539 C C . SER B 1 27 ? -10.328 -24.547 9.352 1 64.44 27 SER B C 1
ATOM 1541 O O . SER B 1 27 ? -9.695 -24.344 8.312 1 64.44 27 SER B O 1
ATOM 1543 N N . THR B 1 28 ? -10.766 -25.797 9.68 1 75.5 28 THR B N 1
ATOM 1544 C CA . THR B 1 28 ? -10.109 -26.922 9.039 1 75.5 28 THR B CA 1
ATOM 1545 C C . THR B 1 28 ? -10.742 -27.219 7.68 1 75.5 28 THR B C 1
ATOM 1547 O O . THR B 1 28 ? -10.039 -27.547 6.719 1 75.5 28 THR B O 1
ATOM 1550 N N . ASP B 1 29 ? -12.172 -27 7.609 1 81.5 29 ASP B N 1
ATOM 1551 C CA . ASP B 1 29 ? -12.812 -27.297 6.336 1 81.5 29 ASP B CA 1
ATOM 1552 C C . ASP B 1 29 ? -12.414 -26.281 5.266 1 81.5 29 ASP B C 1
ATOM 1554 O O . ASP B 1 29 ? -12.117 -26.656 4.129 1 81.5 29 ASP B O 1
ATOM 1558 N N . LYS B 1 30 ? -12.445 -25.125 5.676 1 86.44 30 LYS B N 1
ATOM 1559 C CA . LYS B 1 30 ? -12.039 -24.094 4.727 1 86.44 30 LYS B CA 1
ATOM 1560 C C . LYS B 1 30 ? -10.57 -24.234 4.348 1 86.44 30 LYS B C 1
ATOM 1562 O O . LYS B 1 30 ? -10.203 -24.031 3.188 1 86.44 30 LYS B O 1
ATOM 1567 N N . PHE B 1 31 ? -9.766 -24.641 5.34 1 92.25 31 PHE B N 1
ATOM 1568 C CA . PHE B 1 31 ? -8.359 -24.875 5.047 1 92.25 31 PHE B CA 1
ATOM 1569 C C . PHE B 1 31 ? -8.211 -25.969 4 1 92.25 31 PHE B C 1
ATOM 1571 O O . PHE B 1 31 ? -7.48 -25.812 3.02 1 92.25 31 PHE B O 1
ATOM 1578 N N . LYS B 1 32 ? -8.906 -27.062 4.238 1 91 32 LYS B N 1
ATOM 1579 C CA . LYS B 1 32 ? -8.844 -28.172 3.293 1 91 32 LYS B CA 1
ATOM 1580 C C . LYS B 1 32 ? -9.344 -27.75 1.914 1 91 32 LYS B C 1
ATOM 1582 O O . LYS B 1 32 ? -8.789 -28.156 0.894 1 91 32 LYS B O 1
ATOM 1587 N N . LYS B 1 33 ? -10.367 -26.891 1.949 1 89.19 33 LYS B N 1
ATOM 1588 C CA . LYS B 1 33 ? -10.953 -26.453 0.69 1 89.19 33 LYS B CA 1
ATOM 1589 C C . LYS B 1 33 ? -9.961 -25.594 -0.105 1 89.19 33 LYS B C 1
ATOM 1591 O O . LYS B 1 33 ? -9.828 -25.766 -1.318 1 89.19 33 LYS B O 1
ATOM 1596 N N . TYR B 1 34 ? -9.242 -24.781 0.569 1 89.25 34 TYR B N 1
ATOM 1597 C CA . TYR B 1 34 ? -8.438 -23.797 -0.147 1 89.25 34 TYR B CA 1
ATOM 1598 C C . TYR B 1 34 ? -6.973 -24.203 -0.189 1 89.25 34 TYR B C 1
ATOM 1600 O O . TYR B 1 34 ? -6.258 -23.891 -1.144 1 89.25 34 TYR B O 1
ATOM 1608 N N . CYS B 1 35 ? -6.547 -24.953 0.816 1 91.31 35 CYS B N 1
ATOM 1609 C CA . CYS B 1 35 ? -5.113 -25.203 0.917 1 91.31 35 CYS B CA 1
ATOM 1610 C C . CYS B 1 35 ? -4.812 -26.688 0.954 1 91.31 35 CYS B C 1
ATOM 1612 O O . CYS B 1 35 ? -3.646 -27.094 0.986 1 91.31 35 CYS B O 1
ATOM 1614 N N . GLY B 1 36 ? -5.797 -27.531 0.913 1 88.12 36 GLY B N 1
ATOM 1615 C CA . GLY B 1 36 ? -5.633 -28.953 1.096 1 88.12 36 GLY B CA 1
ATOM 1616 C C . GLY B 1 36 ? -4.859 -29.625 -0.032 1 88.12 36 GLY B C 1
ATOM 1617 O O . GLY B 1 36 ? -4.359 -30.734 0.123 1 88.12 36 GLY B O 1
ATOM 1618 N N . GLN B 1 37 ? -4.836 -29.031 -1.104 1 84.19 37 GLN B N 1
ATOM 1619 C CA . GLN B 1 37 ? -4.164 -29.594 -2.266 1 84.19 37 GLN B CA 1
ATOM 1620 C C . GLN B 1 37 ? -2.654 -29.406 -2.18 1 84.19 37 GLN B C 1
ATOM 1622 O O . GLN B 1 37 ? -1.899 -29.984 -2.961 1 84.19 37 GLN B O 1
ATOM 1627 N N . PHE B 1 38 ? -2.145 -28.594 -1.276 1 86.88 38 PHE B N 1
ATOM 1628 C CA . PHE B 1 38 ? -0.727 -28.281 -1.147 1 86.88 38 PHE B CA 1
ATOM 1629 C C . PHE B 1 38 ? -0.09 -29.094 -0.033 1 86.88 38 PHE B C 1
ATOM 1631 O O . PHE B 1 38 ? -0.759 -29.453 0.937 1 86.88 38 PHE B O 1
ATOM 1638 N N . ASP B 1 39 ? 1.154 -29.469 -0.273 1 87.5 39 ASP B N 1
ATOM 1639 C CA . ASP B 1 39 ? 1.847 -30.188 0.792 1 87.5 39 ASP B CA 1
ATOM 1640 C C . ASP B 1 39 ? 2.277 -29.234 1.905 1 87.5 39 ASP B C 1
ATOM 1642 O O . ASP B 1 39 ? 2.049 -28.031 1.819 1 87.5 39 ASP B O 1
ATOM 1646 N N . ALA B 1 40 ? 2.863 -29.766 2.932 1 89.31 40 ALA B N 1
ATOM 1647 C CA . ALA B 1 40 ? 3.152 -29 4.137 1 89.31 40 ALA B CA 1
ATOM 1648 C C . ALA B 1 40 ? 4.145 -27.875 3.842 1 89.31 40 ALA B C 1
ATOM 1650 O O . ALA B 1 40 ? 4.035 -26.781 4.398 1 89.31 40 ALA B O 1
ATOM 1651 N N . THR B 1 41 ? 5.164 -28.125 3.025 1 91.25 41 THR B N 1
ATOM 1652 C CA . THR B 1 41 ? 6.172 -27.141 2.682 1 91.25 41 THR B CA 1
ATOM 1653 C C . THR B 1 41 ? 5.555 -26 1.872 1 91.25 41 THR B C 1
ATOM 1655 O O . THR B 1 41 ? 5.809 -24.828 2.148 1 91.25 41 THR B O 1
ATOM 1658 N N . GLU B 1 42 ? 4.715 -26.312 0.935 1 89.5 42 GLU B N 1
ATOM 1659 C CA . GLU B 1 42 ? 4.023 -25.312 0.129 1 89.5 42 GLU B CA 1
ATOM 1660 C C . GLU B 1 42 ? 3.123 -24.438 0.995 1 89.5 42 GLU B C 1
ATOM 1662 O O . GLU B 1 42 ? 3.141 -23.203 0.872 1 89.5 42 GLU B O 1
ATOM 1667 N N . VAL B 1 43 ? 2.422 -25.094 1.838 1 91.56 43 VAL B N 1
ATOM 1668 C CA . VAL B 1 43 ? 1.514 -24.359 2.719 1 91.56 43 VAL B CA 1
ATOM 1669 C C . VAL B 1 43 ? 2.305 -23.391 3.58 1 91.56 43 VAL B C 1
ATOM 1671 O O . VAL B 1 43 ? 1.909 -22.219 3.734 1 91.56 43 VAL B O 1
ATOM 1674 N N . SER B 1 44 ? 3.41 -23.859 4.086 1 95.06 44 SER B N 1
ATOM 1675 C CA . SER B 1 44 ? 4.246 -23 4.922 1 95.06 44 SER B CA 1
ATOM 1676 C C . SER B 1 44 ? 4.758 -21.797 4.145 1 95.06 44 SER B C 1
ATOM 1678 O O . SER B 1 44 ? 4.762 -20.672 4.656 1 95.06 44 SER B O 1
ATOM 1680 N N . LEU B 1 45 ? 5.176 -22.016 2.959 1 94.19 45 LEU B N 1
ATOM 1681 C CA . LEU B 1 45 ? 5.684 -20.938 2.123 1 94.19 45 LEU B CA 1
ATOM 1682 C C . LEU B 1 45 ? 4.574 -19.953 1.77 1 94.19 45 LEU B C 1
ATOM 1684 O O . LEU B 1 45 ? 4.789 -18.734 1.782 1 94.19 45 LEU B O 1
ATOM 1688 N N . ILE B 1 46 ? 3.387 -20.469 1.461 1 93.56 46 ILE B N 1
ATOM 1689 C CA . ILE B 1 46 ? 2.25 -19.609 1.138 1 93.56 46 ILE B CA 1
ATOM 1690 C C . ILE B 1 46 ? 1.894 -18.75 2.346 1 93.56 46 ILE B C 1
ATOM 1692 O O . ILE B 1 46 ? 1.603 -17.562 2.201 1 93.56 46 ILE B O 1
ATOM 1696 N N . GLU B 1 47 ? 1.942 -19.344 3.453 1 96.38 47 GLU B N 1
ATOM 1697 C CA . GLU B 1 47 ? 1.675 -18.594 4.672 1 96.38 47 GLU B CA 1
ATOM 1698 C C . GLU B 1 47 ? 2.711 -17.484 4.879 1 96.38 47 GLU B C 1
ATOM 1700 O O . GLU B 1 47 ? 2.365 -16.359 5.254 1 96.38 47 GLU B O 1
ATOM 1705 N N . GLU B 1 48 ? 3.977 -17.797 4.656 1 96.81 48 GLU B N 1
ATOM 1706 C CA . GLU B 1 48 ? 5.035 -16.797 4.797 1 96.81 48 GLU B CA 1
ATOM 1707 C C . GLU B 1 48 ? 4.852 -15.648 3.809 1 96.81 48 GLU B C 1
ATOM 1709 O O . GLU B 1 48 ? 5.098 -14.484 4.145 1 96.81 48 GLU B O 1
ATOM 1714 N N . ILE B 1 49 ? 4.418 -15.945 2.639 1 95.44 49 ILE B N 1
ATOM 1715 C CA . ILE B 1 49 ? 4.145 -14.914 1.643 1 95.44 49 ILE B CA 1
ATOM 1716 C C . ILE B 1 49 ? 3 -14.023 2.119 1 95.44 49 ILE B C 1
ATOM 1718 O O . ILE B 1 49 ? 3.059 -12.797 1.979 1 95.44 49 ILE B O 1
ATOM 1722 N N . ALA B 1 50 ? 1.98 -14.625 2.637 1 96.19 50 ALA B N 1
ATOM 1723 C CA . ALA B 1 50 ? 0.867 -13.852 3.178 1 96.19 50 ALA B CA 1
ATOM 1724 C C . ALA B 1 50 ? 1.345 -12.891 4.262 1 96.19 50 ALA B C 1
ATOM 1726 O O . ALA B 1 50 ? 0.958 -11.719 4.273 1 96.19 50 ALA B O 1
ATOM 1727 N N . LYS B 1 51 ? 2.178 -13.367 5.137 1 96.56 51 LYS B N 1
ATOM 1728 C CA . LYS B 1 51 ? 2.736 -12.531 6.195 1 96.56 51 LYS B CA 1
ATOM 1729 C C . LYS B 1 51 ? 3.537 -11.367 5.609 1 96.56 51 LYS B C 1
ATOM 1731 O O . LYS B 1 51 ? 3.412 -10.227 6.066 1 96.56 51 LYS B O 1
ATOM 1736 N N . SER B 1 52 ? 4.312 -11.672 4.695 1 95.88 52 SER B N 1
ATOM 1737 C CA . SER B 1 52 ? 5.129 -10.648 4.055 1 95.88 52 SER B CA 1
ATOM 1738 C C . SER B 1 52 ? 4.258 -9.578 3.4 1 95.88 52 SER B C 1
ATOM 1740 O O . SER B 1 52 ? 4.562 -8.391 3.477 1 95.88 52 SER B O 1
ATOM 1742 N N . ARG B 1 53 ? 3.188 -9.992 2.795 1 94.75 53 ARG B N 1
ATOM 1743 C CA .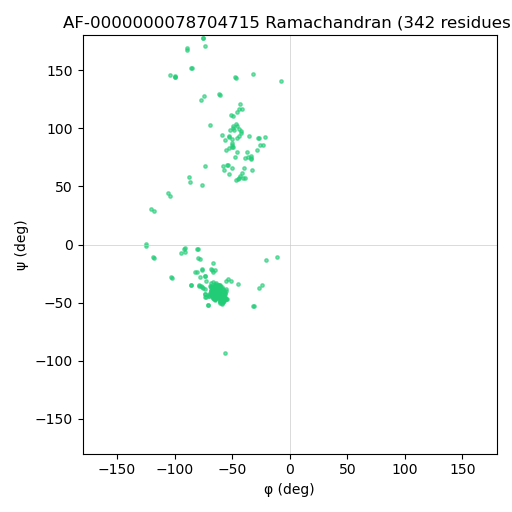 ARG B 1 53 ? 2.268 -9.062 2.152 1 94.75 53 ARG B CA 1
ATOM 1744 C C . ARG B 1 53 ? 1.619 -8.133 3.176 1 94.75 53 ARG B C 1
ATOM 1746 O O . ARG B 1 53 ? 1.457 -6.938 2.926 1 94.75 53 ARG B O 1
ATOM 1753 N N . ILE B 1 54 ? 1.279 -8.68 4.285 1 95.81 54 ILE B N 1
ATOM 1754 C CA . ILE B 1 54 ? 0.693 -7.867 5.344 1 95.81 54 ILE B CA 1
ATOM 1755 C C . ILE B 1 54 ? 1.708 -6.828 5.824 1 95.81 54 ILE B C 1
ATOM 1757 O O . ILE B 1 54 ? 1.367 -5.66 6.016 1 95.81 54 ILE B O 1
ATOM 1761 N N . LYS B 1 55 ? 2.9 -7.258 5.996 1 96.12 55 LYS B N 1
ATOM 1762 C CA . LYS B 1 55 ? 3.955 -6.332 6.391 1 96.12 55 LYS B CA 1
ATOM 1763 C C . LYS B 1 55 ? 4.141 -5.234 5.348 1 96.12 55 LYS B C 1
ATOM 1765 O O . LYS B 1 55 ? 4.367 -4.07 5.691 1 96.12 55 LYS B O 1
ATOM 1770 N N . SER B 1 56 ? 4.047 -5.605 4.082 1 96.44 56 SER B N 1
ATOM 1771 C CA . SER B 1 56 ? 4.152 -4.629 3 1 96.44 56 SER B CA 1
ATOM 1772 C C . SER B 1 56 ? 3.029 -3.6 3.072 1 96.44 56 SER B C 1
ATOM 1774 O O . SER B 1 56 ? 3.273 -2.398 2.959 1 96.44 56 SER B O 1
ATOM 1776 N N . MET B 1 57 ? 1.858 -4.082 3.262 1 96 57 MET B N 1
ATOM 1777 C CA . MET B 1 57 ? 0.702 -3.195 3.359 1 96 57 MET B CA 1
ATOM 1778 C C . MET B 1 57 ? 0.866 -2.211 4.512 1 96 57 MET B C 1
ATOM 1780 O O . MET B 1 57 ? 0.568 -1.024 4.367 1 96 57 MET B O 1
ATOM 1784 N N . LYS B 1 58 ? 1.377 -2.652 5.617 1 95.75 58 LYS B N 1
ATOM 1785 C CA . LYS B 1 58 ? 1.604 -1.794 6.777 1 95.75 58 LYS B CA 1
ATOM 1786 C C . LYS B 1 58 ? 2.678 -0.75 6.484 1 95.75 58 LYS B C 1
ATOM 1788 O O . LYS B 1 58 ? 2.518 0.424 6.828 1 95.75 58 LYS B O 1
ATOM 1793 N N . ALA B 1 59 ? 3.738 -1.261 5.879 1 96.69 59 ALA B N 1
ATOM 1794 C CA . ALA B 1 59 ? 4.812 -0.337 5.527 1 96.69 59 ALA B CA 1
ATOM 1795 C C . ALA B 1 59 ? 4.312 0.751 4.582 1 96.69 59 ALA B C 1
ATOM 1797 O O . ALA B 1 59 ? 4.66 1.925 4.738 1 96.69 59 ALA B O 1
ATOM 1798 N N . PHE B 1 60 ? 3.482 0.335 3.654 1 97.44 60 PHE B N 1
ATOM 1799 C CA . PHE B 1 60 ? 2.953 1.296 2.693 1 97.44 60 PHE B CA 1
ATOM 1800 C C . PHE B 1 60 ? 2.047 2.309 3.383 1 97.44 60 PHE B C 1
ATOM 1802 O O . PHE B 1 60 ? 2.121 3.506 3.105 1 97.44 60 PHE B O 1
ATOM 1809 N N . LYS B 1 61 ? 1.216 1.915 4.23 1 95.25 61 LYS B N 1
ATOM 1810 C CA . LYS B 1 61 ? 0.35 2.809 4.996 1 95.25 61 LYS B CA 1
ATOM 1811 C C . LYS B 1 61 ? 1.168 3.832 5.777 1 95.25 61 LYS B C 1
ATOM 1813 O O . LYS B 1 61 ? 0.83 5.016 5.805 1 95.25 61 LYS B O 1
ATOM 1818 N N . LEU B 1 62 ? 2.184 3.395 6.457 1 96.06 62 LEU B N 1
ATOM 1819 C CA . LEU B 1 62 ? 3.033 4.27 7.254 1 96.06 62 LEU B CA 1
ATOM 1820 C C . LEU B 1 62 ? 3.812 5.23 6.363 1 96.06 62 LEU B C 1
ATOM 1822 O O . LEU B 1 62 ? 4.035 6.387 6.734 1 96.06 62 LEU B O 1
ATOM 1826 N N . LEU B 1 63 ? 4.246 4.727 5.203 1 96.69 63 LEU B N 1
ATOM 1827 C CA . LEU B 1 63 ? 4.906 5.594 4.234 1 96.69 63 LEU B CA 1
ATOM 1828 C C . LEU B 1 63 ? 3.998 6.758 3.84 1 96.69 63 LEU B C 1
ATOM 1830 O O . LEU B 1 63 ? 4.414 7.918 3.883 1 96.69 63 LEU B O 1
ATOM 1834 N N . GLU B 1 64 ? 2.76 6.457 3.496 1 93.19 64 GLU B N 1
ATOM 1835 C CA . GLU B 1 64 ? 1.799 7.48 3.096 1 93.19 64 GLU B CA 1
ATOM 1836 C C . GLU B 1 64 ? 1.537 8.469 4.234 1 93.19 64 GLU B C 1
ATOM 1838 O O . GLU B 1 64 ? 1.435 9.672 4.004 1 93.19 64 GLU B O 1
ATOM 1843 N N . SER B 1 65 ? 1.509 7.965 5.41 1 92.94 65 SER B N 1
ATOM 1844 C CA . SER B 1 65 ? 1.277 8.805 6.578 1 92.94 65 SER B CA 1
ATOM 1845 C C . SER B 1 65 ? 2.439 9.766 6.809 1 92.94 65 SER B C 1
ATOM 1847 O O . SER B 1 65 ? 2.23 10.969 7.012 1 92.94 65 SER B O 1
ATOM 1849 N N . GLN B 1 66 ? 3.619 9.211 6.715 1 93.81 66 GLN B N 1
ATOM 1850 C CA . GLN B 1 66 ? 4.805 10.031 6.945 1 93.81 66 GLN B CA 1
ATOM 1851 C C . GLN B 1 66 ? 4.98 11.062 5.836 1 93.81 66 GLN B C 1
ATOM 1853 O O . GLN B 1 66 ? 5.41 12.188 6.09 1 93.81 66 GLN B O 1
ATOM 1858 N N . ARG B 1 67 ? 4.648 10.688 4.652 1 92.88 67 ARG B N 1
ATOM 1859 C CA . ARG B 1 67 ? 4.723 11.625 3.537 1 92.88 67 ARG B CA 1
ATOM 1860 C C . ARG B 1 67 ? 3.736 12.781 3.723 1 92.88 67 ARG B C 1
ATOM 1862 O O . ARG B 1 67 ? 4.082 13.938 3.496 1 92.88 67 ARG B O 1
ATOM 1869 N N . PHE B 1 68 ? 2.559 12.43 4.121 1 91.25 68 PHE B N 1
ATOM 1870 C CA . PHE B 1 68 ? 1.546 13.438 4.402 1 91.25 68 PHE B CA 1
ATOM 1871 C C . PHE B 1 68 ? 2.025 14.398 5.48 1 91.25 68 PHE B C 1
ATOM 1873 O O . PHE B 1 68 ? 1.955 15.617 5.312 1 91.25 68 PHE B O 1
ATOM 1880 N N . ASP B 1 69 ? 2.494 13.883 6.57 1 88.56 69 ASP B N 1
ATOM 1881 C CA . ASP B 1 69 ? 2.998 14.695 7.668 1 88.56 69 ASP B CA 1
ATOM 1882 C C . ASP B 1 69 ? 4.121 15.617 7.199 1 88.56 69 ASP B C 1
ATOM 1884 O O . ASP B 1 69 ? 4.141 16.797 7.539 1 88.56 69 ASP B O 1
ATOM 1888 N N . ALA B 1 70 ? 5.012 15.031 6.441 1 91.38 70 ALA B N 1
ATOM 1889 C CA . ALA B 1 70 ? 6.141 15.805 5.926 1 91.38 70 ALA B CA 1
ATOM 1890 C C . ALA B 1 70 ? 5.66 16.953 5.035 1 91.38 70 ALA B C 1
ATOM 1892 O O . ALA B 1 70 ? 6.152 18.078 5.137 1 91.38 70 ALA B O 1
ATOM 1893 N N . ASP B 1 71 ? 4.684 16.703 4.188 1 87.81 71 ASP B N 1
ATOM 1894 C CA . ASP B 1 71 ? 4.172 17.703 3.248 1 87.81 71 ASP B CA 1
ATOM 1895 C C . ASP B 1 71 ? 3.49 18.844 3.982 1 87.81 71 ASP B C 1
ATOM 1897 O O . ASP B 1 71 ? 3.697 20.016 3.645 1 87.81 71 ASP B O 1
ATOM 1901 N N . ILE B 1 72 ? 2.732 18.469 4.988 1 86.06 72 ILE B N 1
ATOM 1902 C CA . ILE B 1 72 ? 2.08 19.5 5.793 1 86.06 72 ILE B CA 1
ATOM 1903 C C . ILE B 1 72 ? 3.133 20.312 6.535 1 86.06 72 ILE B C 1
ATOM 1905 O O . ILE B 1 72 ? 3.086 21.547 6.531 1 86.06 72 ILE B O 1
ATOM 1909 N N . GLN B 1 73 ? 4.07 19.625 7.105 1 88 73 GLN B N 1
ATOM 1910 C CA . GLN B 1 73 ? 5.113 20.281 7.879 1 88 73 GLN B CA 1
ATOM 1911 C C . GLN B 1 73 ? 5.941 21.219 7.004 1 88 73 GLN B C 1
ATOM 1913 O O . GLN B 1 73 ? 6.328 22.297 7.441 1 88 73 GLN B O 1
ATOM 1918 N N . GLU B 1 74 ? 6.211 20.828 5.828 1 88.19 74 GLU B N 1
ATOM 1919 C CA . GLU B 1 74 ? 6.992 21.641 4.898 1 88.19 74 GLU B CA 1
ATOM 1920 C C . GLU B 1 74 ? 6.285 22.969 4.598 1 88.19 74 GLU B C 1
ATOM 1922 O O . GLU B 1 74 ? 6.93 24.016 4.516 1 88.19 74 GLU B O 1
ATOM 1927 N N . ARG B 1 75 ? 5.094 22.906 4.531 1 81 75 ARG B N 1
ATOM 1928 C CA . ARG B 1 75 ? 4.34 24.125 4.234 1 81 75 ARG B CA 1
ATOM 1929 C C . ARG B 1 75 ? 4.273 25.031 5.453 1 81 75 ARG B C 1
ATOM 1931 O O . ARG B 1 75 ? 4.301 26.266 5.32 1 81 75 ARG B O 1
ATOM 1938 N N . LEU B 1 76 ? 4.152 24.438 6.578 1 79.31 76 LEU B N 1
ATOM 1939 C CA . LEU B 1 76 ? 4.199 25.203 7.812 1 79.31 76 LEU B CA 1
ATOM 1940 C C . LEU B 1 76 ? 5.547 25.906 7.965 1 79.31 76 LEU B C 1
ATOM 1942 O O . LEU B 1 76 ? 5.609 27.047 8.445 1 79.31 76 LEU B O 1
ATOM 1946 N N . ILE B 1 77 ? 6.57 25.266 7.535 1 85.88 77 ILE B N 1
ATOM 1947 C CA . ILE B 1 77 ? 7.914 25.828 7.582 1 85.88 77 ILE B CA 1
ATOM 1948 C C . ILE B 1 77 ? 7.98 27.062 6.688 1 85.88 77 ILE B C 1
ATOM 1950 O O . ILE B 1 77 ? 8.586 28.078 7.059 1 85.88 77 ILE B O 1
ATOM 1954 N N . VAL B 1 78 ? 7.398 27 5.504 1 83.06 78 VAL B N 1
ATOM 1955 C CA . VAL B 1 78 ? 7.395 28.125 4.582 1 83.06 78 VAL B CA 1
ATOM 1956 C C . VAL B 1 78 ? 6.723 29.328 5.242 1 83.06 78 VAL B C 1
ATOM 1958 O O . VAL B 1 78 ? 7.242 30.438 5.184 1 83.06 78 VAL B O 1
ATOM 1961 N N . ARG B 1 79 ? 5.793 29.172 5.961 1 76.62 79 ARG B N 1
ATOM 1962 C CA . ARG B 1 79 ? 5.074 30.25 6.637 1 76.62 79 ARG B CA 1
ATOM 1963 C C . ARG B 1 79 ? 5.895 30.812 7.789 1 76.62 79 ARG B C 1
ATOM 1965 O O . ARG B 1 79 ? 5.926 32.031 8 1 76.62 79 ARG B O 1
ATOM 1972 N N . LYS B 1 80 ? 6.445 29.953 8.531 1 81.25 80 LYS B N 1
ATOM 1973 C CA . LYS B 1 80 ? 7.297 30.391 9.633 1 81.25 80 LYS B CA 1
ATOM 1974 C C . LYS B 1 80 ? 8.484 31.203 9.117 1 81.25 80 LYS B C 1
ATOM 1976 O O . LYS B 1 80 ? 8.914 32.156 9.766 1 81.25 80 LYS B O 1
ATOM 1981 N N . LYS B 1 81 ? 8.898 30.797 8.039 1 86.31 81 LYS B N 1
ATOM 1982 C CA . LYS B 1 81 ? 9.984 31.547 7.418 1 86.31 81 LYS B CA 1
ATOM 1983 C C . LYS B 1 81 ? 9.531 32.969 7.027 1 86.31 81 LYS B C 1
ATOM 1985 O O . LYS B 1 81 ? 10.242 33.938 7.27 1 86.31 81 LYS B O 1
ATOM 1990 N N . GLU B 1 82 ? 8.367 33.094 6.367 1 82.44 82 GLU B N 1
ATOM 1991 C CA . GLU B 1 82 ? 7.805 34.375 5.984 1 82.44 82 GLU B CA 1
ATOM 1992 C C . GLU B 1 82 ? 7.609 35.281 7.203 1 82.44 82 GLU B C 1
ATOM 1994 O O . GLU B 1 82 ? 7.895 36.469 7.152 1 82.44 82 GLU B O 1
ATOM 1999 N N . LYS B 1 83 ? 7.16 34.688 8.289 1 79.12 83 LYS B N 1
ATOM 2000 C CA . LYS B 1 83 ? 6.973 35.438 9.531 1 79.12 83 LYS B CA 1
ATOM 2001 C C . LYS B 1 83 ? 8.305 35.938 10.078 1 79.12 83 LYS B C 1
ATOM 2003 O O . LYS B 1 83 ? 8.422 37.094 10.516 1 79.12 83 LYS B O 1
ATOM 2008 N N . LEU B 1 84 ? 9.234 35.094 10.031 1 85 84 LEU B N 1
ATOM 2009 C CA . LEU B 1 84 ? 10.57 35.469 10.5 1 85 84 LEU B CA 1
ATOM 2010 C C . LEU B 1 84 ? 11.148 36.594 9.672 1 85 84 LEU B C 1
ATOM 2012 O O . LEU B 1 84 ? 11.781 37.5 10.211 1 85 84 LEU B O 1
ATOM 2016 N N . GLU B 1 85 ? 10.875 36.625 8.438 1 85.75 85 GLU B N 1
ATOM 2017 C CA . GLU B 1 85 ? 11.398 37.625 7.52 1 85.75 85 GLU B CA 1
ATOM 2018 C C . GLU B 1 85 ? 10.68 38.969 7.695 1 85.75 85 GLU B C 1
ATOM 2020 O O . GLU B 1 85 ? 11.242 40 7.383 1 85.75 85 GLU B O 1
ATOM 2025 N N . SER B 1 86 ? 9.5 38.969 8.242 1 83.12 86 SER B N 1
ATOM 2026 C CA . SER B 1 86 ? 8.727 40.188 8.438 1 83.12 86 SER B CA 1
ATOM 2027 C C . SER B 1 86 ? 9 40.781 9.805 1 83.12 86 SER B C 1
ATOM 2029 O O . SER B 1 86 ? 8.523 41.875 10.102 1 83.12 86 SER B O 1
ATOM 2031 N N . MET B 1 87 ? 9.805 40.125 10.672 1 81.19 87 MET B N 1
ATOM 2032 C CA . MET B 1 87 ? 10.023 40.562 12.047 1 81.19 87 MET B CA 1
ATOM 2033 C C . MET B 1 87 ? 11.18 41.562 12.125 1 81.19 87 MET B C 1
ATOM 2035 O O . MET B 1 87 ? 12.32 41.156 12.367 1 81.19 87 MET B O 1
ATOM 2039 N N . SER B 1 88 ? 11.164 42.594 11.508 1 76.06 88 SER B N 1
ATOM 2040 C CA . SER B 1 88 ? 12.234 43.594 11.5 1 76.06 88 SER B CA 1
ATOM 2041 C C . SER B 1 88 ? 12.203 44.438 12.758 1 76.06 88 SER B C 1
ATOM 2043 O O . SER B 1 88 ? 13.234 44.969 13.18 1 76.06 88 SER B O 1
ATOM 2045 N N . GLN B 1 89 ? 11.125 44.625 13.359 1 80.06 89 GLN B N 1
ATOM 2046 C CA . GLN B 1 89 ? 11.047 45.562 14.484 1 80.06 89 GLN B CA 1
ATOM 2047 C C . GLN B 1 89 ? 10.578 44.844 15.75 1 80.06 89 GLN B C 1
ATOM 2049 O O . GLN B 1 89 ? 10.031 45.5 16.656 1 80.06 89 GLN B O 1
ATOM 2054 N N . VAL B 1 90 ? 10.945 43.625 15.766 1 73.25 90 VAL B N 1
ATOM 2055 C CA . VAL B 1 90 ? 10.414 42.938 16.922 1 73.25 90 VAL B CA 1
ATOM 2056 C C . VAL B 1 90 ? 11.508 42.75 17.969 1 73.25 90 VAL B C 1
ATOM 2058 O O . VAL B 1 90 ? 12.695 42.781 17.656 1 73.25 90 VAL B O 1
ATOM 2061 N N . PRO B 1 91 ? 11.117 42.812 19.297 1 82.38 91 PRO B N 1
ATOM 2062 C CA . PRO B 1 91 ? 12.086 42.562 20.359 1 82.38 91 PRO B CA 1
ATOM 2063 C C . PRO B 1 91 ? 12.945 41.312 20.125 1 82.38 91 PRO B C 1
ATOM 2065 O O . PRO B 1 91 ? 12.461 40.344 19.562 1 82.38 91 PRO B O 1
ATOM 2068 N N . SER B 1 92 ? 14.125 41.531 20.531 1 81.5 92 SER B N 1
ATOM 2069 C CA . SER B 1 92 ? 15.125 40.5 20.266 1 81.5 92 SER B CA 1
ATOM 2070 C C . SER B 1 92 ? 14.68 39.156 20.828 1 81.5 92 SER B C 1
ATOM 2072 O O . SER B 1 92 ? 14.875 38.094 20.203 1 81.5 92 SER B O 1
ATOM 2074 N N . ARG B 1 93 ? 14.07 39.188 21.969 1 84.62 93 ARG B N 1
ATOM 2075 C CA . ARG B 1 93 ? 13.609 37.938 22.578 1 84.62 93 ARG B CA 1
ATOM 2076 C C . ARG B 1 93 ? 12.57 37.25 21.703 1 84.62 93 ARG B C 1
ATOM 2078 O O . ARG B 1 93 ? 12.609 36.031 21.531 1 84.62 93 ARG B O 1
ATOM 2085 N N . LYS B 1 94 ? 11.703 38 21.156 1 81.94 94 LYS B N 1
ATOM 2086 C CA . LYS B 1 94 ? 10.672 37.438 20.297 1 81.94 94 LYS B CA 1
ATOM 2087 C C . LYS B 1 94 ? 11.281 36.906 19 1 81.94 94 LYS B C 1
ATOM 2089 O O . LYS B 1 94 ? 10.844 35.844 18.484 1 81.94 94 LYS B O 1
ATOM 2094 N N . LEU B 1 95 ? 12.258 37.5 18.562 1 86.12 95 LEU B N 1
ATOM 2095 C CA . LEU B 1 95 ? 12.945 37.031 17.359 1 86.12 95 LEU 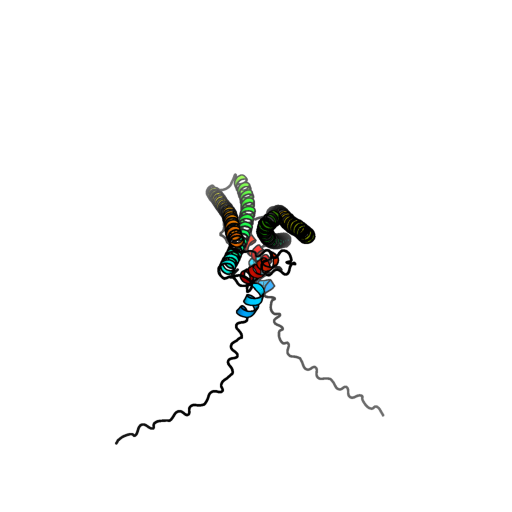B CA 1
ATOM 2096 C C . LEU B 1 95 ? 13.68 35.719 17.609 1 86.12 95 LEU B C 1
ATOM 2098 O O . LEU B 1 95 ? 13.648 34.844 16.766 1 86.12 95 LEU B O 1
ATOM 2102 N N . SER B 1 96 ? 14.336 35.656 18.766 1 86.06 96 SER B N 1
ATOM 2103 C CA . SER B 1 96 ? 15.039 34.438 19.109 1 86.06 96 SER B CA 1
ATOM 2104 C C . SER B 1 96 ? 14.07 33.25 19.234 1 86.06 96 SER B C 1
ATOM 2106 O O . SER B 1 96 ? 14.367 32.156 18.766 1 86.06 96 SER B O 1
ATOM 2108 N N . SER B 1 97 ? 12.945 33.469 19.812 1 85.12 97 SER B N 1
ATOM 2109 C CA . SER B 1 97 ? 11.93 32.438 19.938 1 85.12 97 SER B CA 1
ATOM 2110 C C . SER B 1 97 ? 11.406 32 18.578 1 85.12 97 SER B C 1
ATOM 2112 O O . SER B 1 97 ? 11.234 30.797 18.328 1 85.12 97 SER B O 1
ATOM 2114 N N . ALA B 1 98 ? 11.234 32.906 17.719 1 83.94 98 ALA B N 1
ATOM 2115 C CA . ALA B 1 98 ? 10.727 32.625 16.375 1 83.94 98 ALA B CA 1
ATOM 2116 C C . ALA B 1 98 ? 11.734 31.812 15.578 1 83.94 98 ALA B C 1
ATOM 2118 O O . ALA B 1 98 ? 11.359 30.875 14.867 1 83.94 98 ALA B O 1
ATOM 2119 N N . LYS B 1 99 ? 12.961 32.156 15.758 1 87.31 99 LYS B N 1
ATOM 2120 C CA . LYS B 1 99 ? 14.031 31.406 15.078 1 87.31 99 LYS B CA 1
ATOM 2121 C C . LYS B 1 99 ? 14.133 29.984 15.609 1 87.31 99 LYS B C 1
ATOM 2123 O O . LYS B 1 99 ? 14.32 29.047 14.836 1 87.31 99 LYS B O 1
ATOM 2128 N N . ALA B 1 100 ? 14.07 29.875 16.906 1 86.5 100 ALA B N 1
ATOM 2129 C CA 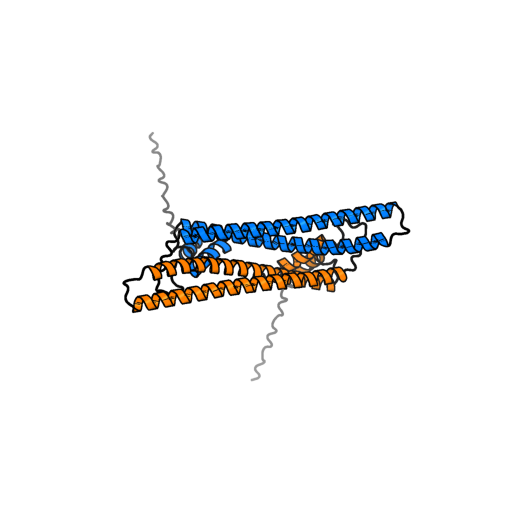. ALA B 1 100 ? 14.117 28.547 17.516 1 86.5 100 ALA B CA 1
ATOM 2130 C C . ALA B 1 100 ? 12.961 27.672 17.047 1 86.5 100 ALA B C 1
ATOM 2132 O O . ALA B 1 100 ? 13.141 26.5 16.75 1 86.5 100 ALA B O 1
ATOM 2133 N N . ASN B 1 101 ? 11.758 28.25 16.938 1 82.5 101 ASN B N 1
ATOM 2134 C CA . ASN B 1 101 ? 10.578 27.531 16.438 1 82.5 101 ASN B CA 1
ATOM 2135 C C . ASN B 1 101 ? 10.766 27.078 15 1 82.5 101 ASN B C 1
ATOM 2137 O O . ASN B 1 101 ? 10.414 25.953 14.648 1 82.5 101 ASN B O 1
ATOM 2141 N N . TYR B 1 102 ? 11.312 27.906 14.234 1 85.75 102 TYR B N 1
ATOM 2142 C CA . TYR B 1 102 ? 11.586 27.594 12.836 1 85.75 102 TYR B CA 1
ATOM 2143 C C . TYR B 1 102 ? 12.531 26.406 12.719 1 85.75 102 TYR B C 1
ATOM 2145 O O . TYR B 1 102 ? 12.289 25.484 11.922 1 85.75 102 TYR B O 1
ATOM 2153 N N . LYS B 1 103 ? 13.562 26.422 13.555 1 90.06 103 LYS B N 1
ATOM 2154 C CA . LYS B 1 103 ? 14.523 25.328 13.547 1 90.06 103 LYS B CA 1
ATOM 2155 C C . LYS B 1 103 ? 13.867 24.016 13.977 1 90.06 103 LYS B C 1
ATOM 2157 O O . LYS B 1 103 ? 14.141 22.969 13.398 1 90.06 103 LYS B O 1
ATOM 2162 N N . GLU B 1 104 ? 13.094 24.078 14.961 1 86.75 104 GLU B N 1
ATOM 2163 C CA . GLU B 1 104 ? 12.391 22.891 15.445 1 86.75 104 GLU B CA 1
ATOM 2164 C C . GLU B 1 104 ? 11.461 22.328 14.383 1 86.75 104 GLU B C 1
ATOM 2166 O O . GLU B 1 104 ? 11.438 21.109 14.156 1 86.75 104 GLU B O 1
ATOM 2171 N N . PHE B 1 105 ? 10.781 23.188 13.695 1 86.5 105 PHE B N 1
ATOM 2172 C CA . PHE B 1 105 ? 9.867 22.75 12.648 1 86.5 105 PHE B CA 1
ATOM 2173 C C . PHE B 1 105 ? 10.625 22.078 11.516 1 86.5 105 PHE B C 1
ATOM 2175 O O . PHE B 1 105 ? 10.164 21.078 10.969 1 86.5 105 PHE B O 1
ATOM 2182 N N . ARG B 1 106 ? 11.773 22.578 11.234 1 89.44 106 ARG B N 1
ATOM 2183 C CA . ARG B 1 106 ? 12.609 21.984 10.203 1 89.44 106 ARG B CA 1
ATOM 2184 C C . ARG B 1 106 ? 13.086 20.594 10.617 1 89.44 106 ARG B C 1
ATOM 2186 O O . ARG B 1 106 ? 13.102 19.672 9.812 1 89.44 106 ARG B O 1
ATOM 2193 N N . GLN B 1 107 ? 13.383 20.5 11.859 1 91.75 107 GLN B N 1
ATOM 2194 C CA . GLN B 1 107 ? 13.844 19.219 12.367 1 91.75 107 GLN B CA 1
ATOM 2195 C C . GLN B 1 107 ? 12.727 18.172 12.336 1 91.75 107 GLN B C 1
ATOM 2197 O O . GLN B 1 107 ? 12.961 17.016 11.992 1 91.75 107 GLN B O 1
ATOM 2202 N N . ILE B 1 108 ? 11.57 18.594 12.664 1 89.25 108 ILE B N 1
ATOM 2203 C CA . ILE B 1 108 ? 10.422 17.703 12.633 1 89.25 108 ILE B CA 1
ATOM 2204 C C . ILE B 1 108 ? 10.164 17.234 11.203 1 89.25 108 ILE B C 1
ATOM 2206 O O . ILE B 1 108 ? 9.922 16.047 10.961 1 89.25 108 ILE B O 1
ATOM 2210 N N . CYS B 1 109 ? 10.219 18.172 10.242 1 91.81 109 CYS B N 1
ATOM 2211 C CA . CYS B 1 109 ? 10.023 17.828 8.836 1 91.81 109 CYS B CA 1
ATOM 2212 C C . CYS B 1 109 ? 11.062 16.828 8.359 1 91.81 109 CYS B C 1
ATOM 2214 O O . CYS B 1 109 ? 10.727 15.844 7.703 1 91.81 109 CYS B O 1
ATOM 2216 N N . GLU B 1 110 ? 12.305 17.047 8.734 1 94.5 110 GLU B N 1
ATOM 2217 C CA . GLU B 1 110 ? 13.383 16.141 8.359 1 94.5 110 GLU B CA 1
ATOM 2218 C C . GLU B 1 110 ? 13.164 14.75 8.938 1 94.5 110 GLU B C 1
ATOM 2220 O O . GLU B 1 110 ? 13.43 13.75 8.266 1 94.5 110 GLU B O 1
ATOM 2225 N N . LYS B 1 111 ? 12.664 14.758 10.117 1 94.81 111 LYS B N 1
ATOM 2226 C CA . LYS B 1 111 ? 12.383 13.469 10.742 1 94.81 111 LYS B CA 1
ATOM 2227 C C . LYS B 1 111 ? 11.297 12.711 9.969 1 94.81 111 LYS B C 1
ATOM 2229 O O . LYS B 1 111 ? 11.43 11.516 9.734 1 94.81 111 LYS B O 1
ATOM 2234 N N . PHE B 1 112 ? 10.211 13.391 9.57 1 93.56 112 PHE B N 1
ATOM 2235 C CA . PHE B 1 112 ? 9.148 12.75 8.797 1 93.56 112 PHE B CA 1
ATOM 2236 C C . PHE B 1 112 ? 9.68 12.234 7.469 1 93.56 112 PHE B C 1
ATOM 2238 O O . PHE B 1 112 ? 9.352 11.125 7.051 1 93.56 112 PHE B O 1
ATOM 2245 N N . ARG B 1 113 ? 10.531 13.031 6.82 1 95.5 113 ARG B N 1
ATOM 2246 C CA . ARG B 1 113 ? 11.109 12.633 5.539 1 95.5 113 ARG B CA 1
ATOM 2247 C C . ARG B 1 113 ? 12.023 11.422 5.703 1 95.5 113 ARG B C 1
ATOM 2249 O O . ARG B 1 113 ? 12.016 10.516 4.867 1 95.5 113 ARG B O 1
ATOM 2256 N N . TYR B 1 114 ? 12.758 11.492 6.758 1 97.06 114 TYR B N 1
ATOM 2257 C CA . TYR B 1 114 ? 13.625 10.352 7.047 1 97.06 114 TYR B CA 1
ATOM 2258 C C . TYR B 1 114 ? 12.805 9.086 7.254 1 97.06 114 TYR B C 1
ATOM 2260 O O . TYR B 1 114 ? 13.102 8.047 6.664 1 97.06 114 TYR B O 1
ATOM 2268 N N . ASN B 1 115 ? 11.82 9.18 8.078 1 95.12 115 ASN B N 1
ATOM 2269 C CA . ASN B 1 115 ? 10.945 8.039 8.328 1 95.12 115 ASN B CA 1
ATOM 2270 C C . ASN B 1 115 ? 10.297 7.535 7.039 1 95.12 115 ASN B C 1
ATOM 2272 O O . ASN B 1 115 ? 10.203 6.328 6.812 1 95.12 115 ASN B O 1
ATOM 2276 N N . ALA B 1 116 ? 9.789 8.438 6.195 1 95.75 116 ALA B N 1
ATOM 2277 C CA . ALA B 1 116 ? 9.188 8.062 4.922 1 95.75 116 ALA B CA 1
ATOM 2278 C C . ALA B 1 116 ? 10.18 7.281 4.059 1 95.75 116 ALA B C 1
ATOM 2280 O O . ALA B 1 116 ? 9.828 6.246 3.482 1 95.75 116 ALA B O 1
ATOM 2281 N N . ASN B 1 117 ? 11.414 7.738 4.047 1 95.5 117 ASN B N 1
ATOM 2282 C CA . ASN B 1 117 ? 12.445 7.051 3.279 1 95.5 117 ASN B CA 1
ATOM 2283 C C . ASN B 1 117 ? 12.734 5.664 3.844 1 95.5 117 ASN B C 1
ATOM 2285 O O . ASN B 1 117 ? 12.969 4.719 3.088 1 95.5 117 ASN B O 1
ATOM 2289 N N . ASP B 1 118 ? 12.734 5.59 5.145 1 96.75 118 ASP B N 1
ATOM 2290 C CA . ASP B 1 118 ? 12.906 4.293 5.793 1 96.75 118 ASP B CA 1
ATOM 2291 C C . ASP B 1 118 ? 11.836 3.305 5.344 1 96.75 118 ASP B C 1
ATOM 2293 O O . ASP B 1 118 ? 12.133 2.141 5.07 1 96.75 118 ASP B O 1
ATOM 2297 N N . TYR B 1 119 ? 10.641 3.785 5.223 1 96.94 119 TYR B N 1
ATOM 2298 C CA . TYR B 1 119 ? 9.547 2.896 4.836 1 96.94 119 TYR B CA 1
ATOM 2299 C C . TYR B 1 119 ? 9.641 2.525 3.361 1 96.94 119 TYR B C 1
ATOM 2301 O O . TYR B 1 119 ? 9.211 1.442 2.959 1 96.94 119 TYR B O 1
ATOM 2309 N N . VAL B 1 120 ? 10.219 3.355 2.543 1 94.88 120 VAL B N 1
ATOM 2310 C CA . VAL B 1 120 ? 10.5 2.979 1.162 1 94.88 120 VAL B CA 1
ATOM 2311 C C . VAL B 1 120 ? 11.461 1.792 1.136 1 94.88 120 VAL B C 1
ATOM 2313 O O . VAL B 1 120 ? 11.227 0.815 0.419 1 94.88 120 VAL B O 1
ATOM 2316 N N . TRP B 1 121 ? 12.438 1.87 1.978 1 96.56 121 TRP B N 1
ATOM 2317 C CA . TRP B 1 121 ? 13.414 0.789 2.027 1 96.56 121 TRP B CA 1
ATOM 2318 C C . TRP B 1 121 ? 12.781 -0.494 2.557 1 96.56 121 TRP B C 1
ATOM 2320 O O . TRP B 1 121 ? 13.062 -1.584 2.053 1 96.56 121 TRP B O 1
ATOM 2330 N N . LYS B 1 122 ? 11.969 -0.368 3.5 1 95.44 122 LYS B N 1
ATOM 2331 C CA . LYS B 1 122 ? 11.273 -1.54 4.02 1 95.44 122 LYS B CA 1
ATOM 2332 C C . LYS B 1 122 ? 10.406 -2.186 2.947 1 95.44 122 LYS B C 1
ATOM 2334 O O . LYS B 1 122 ? 10.297 -3.412 2.879 1 95.44 122 LYS B O 1
ATOM 2339 N N . LEU B 1 123 ? 9.758 -1.399 2.156 1 96.38 123 LEU B N 1
ATOM 2340 C CA . LEU B 1 123 ? 8.945 -1.925 1.066 1 96.38 123 LEU B CA 1
ATOM 2341 C C . LEU B 1 123 ? 9.805 -2.656 0.046 1 96.38 123 LEU B C 1
ATOM 2343 O O . LEU B 1 123 ? 9.414 -3.707 -0.468 1 96.38 123 LEU B O 1
ATOM 2347 N N . LEU B 1 124 ? 11.008 -2.145 -0.176 1 94.5 124 LEU B N 1
ATOM 2348 C CA . LEU B 1 124 ? 11.938 -2.793 -1.092 1 94.5 124 LEU B CA 1
ATOM 2349 C C . LEU B 1 124 ? 12.414 -4.129 -0.529 1 94.5 124 LEU B C 1
ATOM 2351 O O . LEU B 1 124 ? 12.469 -5.129 -1.25 1 94.5 124 LEU B O 1
ATOM 2355 N N . ASP B 1 125 ? 12.688 -4.113 0.753 1 93.94 125 ASP B N 1
ATOM 2356 C CA . ASP B 1 125 ? 13.062 -5.352 1.431 1 93.94 125 ASP B CA 1
ATOM 2357 C C . ASP B 1 125 ? 11.961 -6.402 1.306 1 93.94 125 ASP B C 1
ATOM 2359 O O . ASP B 1 125 ? 12.242 -7.574 1.032 1 93.94 125 ASP B O 1
ATOM 2363 N N . ARG B 1 126 ? 10.758 -5.953 1.463 1 93.44 126 ARG B N 1
ATOM 2364 C CA . ARG B 1 126 ? 9.617 -6.867 1.41 1 93.44 126 ARG B CA 1
ATOM 2365 C C . ARG B 1 126 ? 9.414 -7.41 -0 1 93.44 126 ARG B C 1
ATOM 2367 O O . ARG B 1 126 ? 9.023 -8.562 -0.177 1 93.44 126 ARG B O 1
ATOM 2374 N N . THR B 1 127 ? 9.648 -6.598 -0.932 1 91.5 127 THR B N 1
ATOM 2375 C CA . THR B 1 127 ? 9.555 -7.039 -2.318 1 91.5 127 THR B CA 1
ATOM 2376 C C . THR B 1 127 ? 10.586 -8.125 -2.615 1 91.5 127 THR B C 1
ATOM 2378 O O . THR B 1 127 ? 10.266 -9.133 -3.246 1 91.5 127 THR B O 1
ATOM 2381 N N . GLU B 1 128 ? 11.758 -7.922 -2.148 1 92.75 128 GLU B N 1
ATOM 2382 C CA . GLU B 1 128 ? 12.82 -8.914 -2.334 1 92.75 128 GLU B CA 1
ATOM 2383 C C . GLU B 1 128 ? 12.492 -10.211 -1.608 1 92.75 128 GLU B C 1
ATOM 2385 O O . GLU B 1 128 ? 12.641 -11.297 -2.174 1 92.75 128 GLU B O 1
ATOM 2390 N N . GLU B 1 129 ? 12.07 -10.102 -0.378 1 93.88 129 GLU B N 1
ATOM 2391 C CA . GLU B 1 129 ? 11.648 -11.266 0.405 1 93.88 129 GLU B CA 1
ATOM 2392 C C . GLU B 1 129 ? 10.555 -12.047 -0.318 1 93.88 129 GLU B C 1
ATOM 2394 O O . GLU B 1 129 ? 10.633 -13.273 -0.42 1 93.88 129 GLU B O 1
ATOM 2399 N N . ASN B 1 130 ? 9.555 -11.359 -0.826 1 90.81 130 ASN B N 1
ATOM 2400 C CA . ASN B 1 130 ? 8.445 -11.984 -1.538 1 90.81 130 ASN B CA 1
ATOM 2401 C C . ASN B 1 130 ? 8.93 -12.703 -2.795 1 90.81 130 ASN B C 1
ATOM 2403 O O . ASN B 1 130 ? 8.438 -13.789 -3.123 1 90.81 130 ASN B O 1
ATOM 2407 N N . ASN B 1 131 ? 9.852 -12.055 -3.438 1 88 131 ASN B N 1
ATOM 2408 C CA . ASN B 1 131 ? 10.43 -12.688 -4.621 1 88 131 ASN B CA 1
ATOM 2409 C C . ASN B 1 131 ? 11.141 -13.992 -4.266 1 88 131 ASN B C 1
ATOM 2411 O O . ASN B 1 131 ? 10.984 -15 -4.965 1 88 131 ASN B O 1
ATOM 2415 N N . GLU B 1 132 ? 11.867 -14.008 -3.221 1 92.44 132 GLU B N 1
ATOM 2416 C CA . GLU B 1 132 ? 12.57 -15.203 -2.775 1 92.44 132 GLU B CA 1
ATOM 2417 C C . GLU B 1 132 ? 11.594 -16.312 -2.379 1 92.44 132 GLU B C 1
ATOM 2419 O O . GLU B 1 132 ? 11.766 -17.469 -2.775 1 92.44 132 GLU B O 1
ATOM 2424 N N . LEU B 1 133 ? 10.602 -15.969 -1.655 1 93.12 133 LEU B N 1
ATOM 2425 C CA . LEU B 1 133 ? 9.602 -16.938 -1.195 1 93.12 133 LEU B CA 1
ATOM 2426 C C . LEU B 1 133 ? 8.844 -17.531 -2.373 1 93.12 133 LEU B C 1
ATOM 2428 O O . LEU B 1 133 ? 8.617 -18.75 -2.414 1 93.12 133 LEU B O 1
ATOM 2432 N N . THR B 1 134 ? 8.477 -16.719 -3.312 1 88.62 134 THR B N 1
ATOM 2433 C CA . THR B 1 134 ? 7.758 -17.188 -4.488 1 88.62 134 THR B CA 1
ATOM 2434 C C . THR B 1 134 ? 8.641 -18.125 -5.316 1 88.62 134 THR B C 1
ATOM 2436 O O . THR B 1 134 ? 8.164 -19.125 -5.848 1 88.62 134 THR B O 1
ATOM 2439 N N . THR B 1 135 ? 9.898 -17.766 -5.348 1 86.5 135 THR B N 1
ATOM 2440 C CA . THR B 1 135 ? 10.836 -18.641 -6.055 1 86.5 135 THR B CA 1
ATOM 2441 C C . THR B 1 135 ? 10.953 -19.984 -5.363 1 86.5 135 THR B C 1
ATOM 2443 O O . THR B 1 135 ? 10.914 -21.031 -6.023 1 86.5 135 THR B O 1
ATOM 2446 N N . LYS B 1 136 ? 11.047 -20.047 -4.062 1 89.5 136 LYS B N 1
ATOM 2447 C CA . LYS B 1 136 ? 11.109 -21.297 -3.301 1 89.5 136 LYS B CA 1
ATOM 2448 C C . LYS B 1 136 ? 9.836 -22.109 -3.488 1 89.5 136 LYS B C 1
ATOM 2450 O O . LYS B 1 136 ? 9.898 -23.328 -3.67 1 89.5 136 LYS B O 1
ATOM 2455 N N . LEU B 1 137 ? 8.711 -21.453 -3.457 1 88.44 137 LEU B N 1
ATOM 2456 C CA . LEU B 1 137 ? 7.418 -22.125 -3.598 1 88.44 137 LEU B CA 1
ATOM 2457 C C . LEU B 1 137 ? 7.309 -22.812 -4.949 1 88.44 137 LEU B C 1
ATOM 2459 O O . LEU B 1 137 ? 6.934 -23.984 -5.016 1 88.44 137 LEU B O 1
ATOM 2463 N N . THR B 1 138 ? 7.707 -22.188 -5.973 1 80.75 138 THR B N 1
ATOM 2464 C CA . THR B 1 138 ? 7.531 -22.734 -7.316 1 80.75 138 THR B CA 1
ATOM 2465 C C . THR B 1 138 ? 8.609 -23.766 -7.625 1 80.75 138 THR B C 1
ATOM 2467 O O . THR B 1 138 ? 8.398 -24.656 -8.469 1 80.75 138 THR B O 1
ATOM 2470 N N . SER B 1 139 ? 9.727 -23.641 -6.926 1 80.25 139 SER B N 1
ATOM 2471 C CA . SER B 1 139 ? 10.781 -24.641 -7.117 1 80.25 139 SER B CA 1
ATOM 2472 C C . SER B 1 139 ? 10.438 -25.938 -6.41 1 80.25 139 SER B C 1
ATOM 2474 O O . SER B 1 139 ? 10.875 -27.016 -6.836 1 80.25 139 SER B O 1
ATOM 2476 N N . HIS B 1 140 ? 9.859 -25.875 -5.328 1 76.44 140 HIS B N 1
ATOM 2477 C CA . HIS B 1 140 ? 9.445 -27.062 -4.566 1 76.44 140 HIS B CA 1
ATOM 2478 C C . HIS B 1 140 ? 8.281 -27.766 -5.238 1 76.44 140 HIS B C 1
ATOM 2480 O O . HIS B 1 140 ? 8.203 -29 -5.219 1 76.44 140 HIS B O 1
ATOM 2486 N N . SER B 1 141 ? 7.25 -27.062 -5.543 1 61.94 141 SER B N 1
ATOM 2487 C CA . SER B 1 141 ? 5.992 -27.625 -6.043 1 61.94 141 SER B CA 1
ATOM 2488 C C . SER B 1 141 ? 6.219 -28.469 -7.285 1 61.94 141 SER B C 1
ATOM 2490 O O . SER B 1 141 ? 6.891 -28.047 -8.227 1 61.94 141 SER B O 1
ATOM 2492 N N . SER B 1 142 ? 6.469 -29.781 -7.039 1 54.16 142 SER B N 1
ATOM 2493 C CA . SER B 1 142 ? 6.32 -30.656 -8.203 1 54.16 142 SER B CA 1
ATOM 2494 C C . SER B 1 142 ? 5.059 -30.312 -8.984 1 54.16 142 SER B C 1
ATOM 2496 O O . SER B 1 142 ? 3.965 -30.766 -8.633 1 54.16 142 SER B O 1
ATOM 2498 N N . PHE B 1 143 ? 4.977 -29.062 -9.406 1 47.97 143 PHE B N 1
ATOM 2499 C CA . PHE B 1 143 ? 3.791 -28.75 -10.203 1 47.97 143 PHE B CA 1
ATOM 2500 C C . PHE B 1 143 ? 3.461 -29.906 -11.148 1 47.97 143 PHE B C 1
ATOM 2502 O O . PHE B 1 143 ? 4.285 -30.281 -11.984 1 47.97 143 PHE B O 1
ATOM 2509 N N . GLY B 1 144 ? 3.092 -31.016 -10.664 1 43.22 144 GLY B N 1
ATOM 2510 C CA . GLY B 1 144 ? 2.551 -31.844 -11.727 1 43.22 144 GLY B CA 1
ATOM 2511 C C . GLY B 1 144 ? 1.725 -31.062 -12.727 1 43.22 144 GLY B C 1
ATOM 2512 O O . GLY B 1 144 ? 0.682 -30.5 -12.383 1 43.22 144 GLY B O 1
ATOM 2513 N N . VAL B 1 145 ? 2.5 -30.328 -13.539 1 42.5 145 VAL B N 1
ATOM 2514 C CA . VAL B 1 145 ? 1.775 -29.656 -14.609 1 42.5 145 VAL B CA 1
ATOM 2515 C C . VAL B 1 145 ? 0.882 -30.672 -15.336 1 42.5 145 VAL B C 1
ATOM 2517 O O . VAL B 1 145 ? 1.377 -31.609 -15.961 1 42.5 145 VAL B O 1
ATOM 2520 N N . SER B 1 146 ? -0.056 -31.172 -14.711 1 40.41 146 SER B N 1
ATOM 2521 C CA . SER B 1 146 ? -0.899 -31.906 -15.648 1 40.41 146 SER B CA 1
ATOM 2522 C C . SER B 1 146 ? -1.267 -31.031 -16.844 1 40.41 146 SER B C 1
ATOM 2524 O O . SER B 1 146 ? -1.51 -29.844 -16.703 1 40.41 146 SER B O 1
ATOM 2526 N N . LEU B 1 147 ? -0.698 -31.422 -17.984 1 39.53 147 LEU B N 1
ATOM 2527 C CA . LEU B 1 147 ? -1.043 -30.828 -19.266 1 39.53 147 LEU B CA 1
ATOM 2528 C C . LEU B 1 147 ? -2.506 -30.391 -19.297 1 39.53 147 LEU B C 1
ATOM 2530 O O . LEU B 1 147 ? -2.916 -29.641 -20.172 1 39.53 147 LEU B O 1
ATOM 2534 N N . ASP B 1 148 ? -3.379 -31.25 -18.984 1 36.59 148 ASP B N 1
ATOM 2535 C CA . ASP B 1 148 ? -4.805 -31 -19.172 1 36.59 148 ASP B CA 1
ATOM 2536 C C . ASP B 1 148 ? -5.289 -29.875 -18.25 1 36.59 148 ASP B C 1
ATOM 2538 O O . ASP B 1 148 ? -6.492 -29.641 -18.125 1 36.59 148 ASP B O 1
ATOM 2542 N N . ASP B 1 149 ? -4.578 -29.516 -17.281 1 37.41 149 ASP B N 1
ATOM 2543 C CA . ASP B 1 149 ? -5.301 -28.828 -16.203 1 37.41 149 ASP B CA 1
ATOM 2544 C C . ASP B 1 149 ? -5.777 -27.453 -16.656 1 37.41 149 ASP B C 1
ATOM 2546 O O . ASP B 1 149 ? -4.973 -26.625 -17.094 1 37.41 149 ASP B O 1
ATOM 2550 N N . ASP B 1 150 ? -6.863 -27.172 -16.969 1 36.31 150 ASP B N 1
ATOM 2551 C CA . ASP B 1 150 ? -8 -26.312 -16.656 1 36.31 150 ASP B CA 1
ATOM 2552 C C . ASP B 1 150 ? -7.766 -25.547 -15.359 1 36.31 150 ASP B C 1
ATOM 2554 O O . ASP B 1 150 ? -7 -25.984 -14.492 1 36.31 150 ASP B O 1
ATOM 2558 N N . TYR B 1 151 ? -8.211 -24.125 -15.281 1 42.44 151 TYR B N 1
ATOM 2559 C CA . TYR B 1 151 ? -8.344 -23.359 -14.047 1 42.44 151 TYR B CA 1
ATOM 2560 C C . TYR B 1 151 ? -8.461 -24.281 -12.844 1 42.44 151 TYR B C 1
ATOM 2562 O O . TYR B 1 151 ? -8.352 -23.844 -11.695 1 42.44 151 TYR B O 1
ATOM 2570 N N . SER B 1 152 ? -8.711 -25.625 -13.133 1 43.84 152 SER B N 1
ATOM 2571 C CA . SER B 1 152 ? -9.07 -26.625 -12.133 1 43.84 152 SER B CA 1
ATOM 2572 C C . SER B 1 152 ? -7.832 -27.312 -11.57 1 43.84 152 SER B C 1
ATOM 2574 O O . SER B 1 152 ? -7.941 -28.297 -10.836 1 43.84 152 SER B O 1
ATOM 2576 N N . LEU B 1 153 ? -6.629 -26.969 -12.078 1 50.09 153 LEU B N 1
ATOM 2577 C CA . LEU B 1 153 ? -5.609 -27.766 -11.398 1 50.09 153 LEU B CA 1
ATOM 2578 C C . LEU B 1 153 ? -5.324 -27.219 -10.008 1 50.09 153 LEU B C 1
ATOM 2580 O O . LEU B 1 153 ? -5.191 -26 -9.836 1 50.09 153 LEU B O 1
ATOM 2584 N N . PRO B 1 154 ? -5.465 -28.078 -9.023 1 53.88 154 PRO B N 1
ATOM 2585 C CA . PRO B 1 154 ? -5.297 -27.719 -7.613 1 53.88 154 PRO B CA 1
ATOM 2586 C C . PRO B 1 154 ? -4.059 -26.859 -7.359 1 53.88 154 PRO B C 1
ATOM 2588 O O . PRO B 1 154 ? -4.078 -25.984 -6.492 1 53.88 154 PRO B O 1
ATOM 2591 N N . LYS B 1 155 ? -3.006 -27.109 -8.141 1 62.72 155 LYS B N 1
ATOM 2592 C CA . LYS B 1 155 ? -1.786 -26.312 -7.977 1 62.72 155 LYS B CA 1
ATOM 2593 C C . LYS B 1 155 ? -1.629 -25.312 -9.109 1 62.72 155 LYS B C 1
ATOM 2595 O O . LYS B 1 155 ? -0.599 -25.281 -9.789 1 62.72 155 LYS B O 1
ATOM 2600 N N . SER B 1 156 ? -2.703 -24.672 -9.438 1 74.81 156 SER B N 1
ATOM 2601 C CA . SER B 1 156 ? -2.732 -23.562 -10.383 1 74.81 156 SER B CA 1
ATOM 2602 C C . SER B 1 156 ? -2.5 -22.234 -9.68 1 74.81 156 SER B C 1
ATOM 2604 O O . SER B 1 156 ? -2.479 -22.172 -8.445 1 74.81 156 SER B O 1
ATOM 2606 N N . VAL B 1 157 ? -2.279 -21.203 -10.609 1 80.06 157 VAL B N 1
ATOM 2607 C CA . VAL B 1 157 ? -2.113 -19.859 -10.062 1 80.06 157 VAL B CA 1
ATOM 2608 C C . VAL B 1 157 ? -3.314 -19.5 -9.195 1 80.06 157 VAL B C 1
ATOM 2610 O O . VAL B 1 157 ? -3.16 -18.891 -8.141 1 80.06 157 VAL B O 1
ATOM 2613 N N . TYR B 1 158 ? -4.465 -20.016 -9.531 1 82.69 158 TYR B N 1
ATOM 2614 C CA . TYR B 1 158 ? -5.672 -19.672 -8.781 1 82.69 158 TYR B CA 1
ATOM 2615 C C . TYR B 1 158 ? -5.73 -20.453 -7.469 1 82.69 158 TYR B C 1
ATOM 2617 O O . TYR B 1 158 ? -6.207 -19.922 -6.457 1 82.69 158 TYR B O 1
ATOM 2625 N N . GLY B 1 159 ? -5.207 -21.719 -7.543 1 84.44 159 GLY B N 1
ATOM 2626 C CA . GLY B 1 159 ? -5.098 -22.453 -6.293 1 84.44 159 GLY B CA 1
ATOM 2627 C C . GLY B 1 159 ? -4.18 -21.797 -5.285 1 84.44 159 GLY B C 1
ATOM 2628 O O . GLY B 1 159 ? -4.527 -21.672 -4.109 1 84.44 159 GLY B O 1
ATOM 2629 N N . TYR B 1 160 ? -3.047 -21.359 -5.77 1 87.25 160 TYR B N 1
ATOM 2630 C CA . TYR B 1 160 ? -2.113 -20.656 -4.898 1 87.25 160 TYR B CA 1
ATOM 2631 C C . TYR B 1 160 ? -2.729 -19.359 -4.375 1 87.25 160 TYR B C 1
ATOM 2633 O O . TYR B 1 160 ? -2.592 -19.031 -3.193 1 87.25 160 TYR B O 1
ATOM 2641 N N . LYS B 1 161 ? -3.41 -18.641 -5.258 1 89.75 161 LYS B N 1
ATOM 2642 C CA . LYS B 1 161 ? -4.059 -17.391 -4.895 1 89.75 161 LYS B CA 1
ATOM 2643 C C . LYS B 1 161 ? -5.102 -17.609 -3.803 1 89.75 161 LYS B C 1
ATOM 2645 O O . LYS B 1 161 ? -5.16 -16.844 -2.83 1 89.75 161 LYS B O 1
ATOM 2650 N N . ASP B 1 162 ? -5.906 -18.625 -3.984 1 89.56 162 ASP B N 1
ATOM 2651 C CA . ASP B 1 162 ? -6.961 -18.922 -3.016 1 89.56 162 ASP B CA 1
ATOM 2652 C C . ASP B 1 162 ? -6.367 -19.266 -1.651 1 89.56 162 ASP B C 1
ATOM 2654 O O . ASP B 1 162 ? -6.859 -18.812 -0.619 1 89.56 162 ASP B O 1
ATOM 2658 N N . CYS B 1 163 ? -5.352 -20.078 -1.683 1 92.69 163 CYS B N 1
ATOM 2659 C CA . CYS B 1 163 ? -4.699 -20.438 -0.43 1 92.69 163 CYS B CA 1
ATOM 2660 C C . CYS B 1 163 ? -4.039 -19.234 0.218 1 92.69 163 CYS B C 1
ATOM 2662 O O . CYS B 1 163 ? -4.121 -19.047 1.434 1 92.69 163 CYS B O 1
ATOM 2664 N N . LEU B 1 164 ? -3.412 -18.375 -0.599 1 93.69 164 LEU B N 1
ATOM 2665 C CA . LEU B 1 164 ? -2.812 -17.141 -0.088 1 93.69 164 LEU B CA 1
ATOM 2666 C C . LEU B 1 164 ? -3.863 -16.266 0.578 1 93.69 164 LEU B C 1
ATOM 2668 O O . LEU B 1 164 ? -3.641 -15.75 1.676 1 93.69 164 LEU B O 1
ATOM 2672 N N . GLU B 1 165 ? -5 -16.109 -0.067 1 93.5 165 GLU B N 1
ATOM 2673 C CA . GLU B 1 165 ? -6.078 -15.273 0.469 1 93.5 165 GLU B CA 1
ATOM 2674 C C . GLU B 1 165 ? -6.629 -15.859 1.766 1 93.5 165 GLU B C 1
ATOM 2676 O O . GLU B 1 165 ? -7.027 -15.125 2.668 1 93.5 165 GLU B O 1
ATOM 2681 N N . TYR B 1 166 ? -6.621 -17.172 1.817 1 94.19 166 TYR B N 1
ATOM 2682 C CA . TYR B 1 166 ? -7.031 -17.844 3.043 1 94.19 166 TYR B CA 1
ATOM 2683 C C . TYR B 1 166 ? -6.188 -17.391 4.227 1 94.19 166 TYR B C 1
ATOM 2685 O O . TYR B 1 166 ? -6.723 -16.984 5.266 1 94.19 166 TYR B O 1
ATOM 2693 N N . PHE B 1 167 ? -4.898 -17.391 4.047 1 95.44 167 PHE B N 1
ATOM 2694 C CA . PHE B 1 167 ? -4.004 -17 5.133 1 95.44 167 PHE B CA 1
ATOM 2695 C C . PHE B 1 167 ? -4.051 -15.492 5.367 1 95.44 167 PHE B C 1
ATOM 2697 O O . PHE B 1 167 ? -4.117 -15.039 6.512 1 95.44 167 PHE B O 1
ATOM 2704 N N . TYR B 1 168 ? -4.059 -14.742 4.297 1 94.75 168 TYR B N 1
ATOM 2705 C CA . TYR B 1 168 ? -4.035 -13.281 4.379 1 94.75 168 TYR B CA 1
ATOM 2706 C C . TYR B 1 168 ? -5.191 -12.766 5.223 1 94.75 168 TYR B C 1
ATOM 2708 O O . TYR B 1 168 ? -5.02 -11.859 6.039 1 94.75 168 TYR B O 1
ATOM 2716 N N . ASN B 1 169 ? -6.324 -13.336 5.035 1 92.19 169 ASN B N 1
ATOM 2717 C CA . ASN B 1 169 ? -7.539 -12.859 5.691 1 92.19 169 ASN B CA 1
ATOM 2718 C C . ASN B 1 169 ? -7.625 -13.359 7.133 1 92.19 169 ASN B C 1
ATOM 2720 O O . ASN B 1 169 ? -8.469 -12.891 7.902 1 92.19 169 ASN B O 1
ATOM 2724 N N . ARG B 1 170 ? -6.73 -14.148 7.582 1 92.56 170 ARG B N 1
ATOM 2725 C CA . ARG B 1 170 ? -6.828 -14.742 8.914 1 92.56 170 ARG B CA 1
ATOM 2726 C C . ARG B 1 170 ? -5.652 -14.32 9.789 1 92.56 170 ARG B C 1
ATOM 2728 O O . ARG B 1 170 ? -5.676 -14.523 11 1 92.56 170 ARG B O 1
ATOM 2735 N N . LEU B 1 171 ? -4.73 -13.734 9.156 1 92.06 171 LEU B N 1
ATOM 2736 C CA . LEU B 1 171 ? -3.584 -13.227 9.906 1 92.06 171 LEU B CA 1
ATOM 2737 C C . LEU B 1 171 ? -3.865 -11.828 10.445 1 92.06 171 LEU B C 1
ATOM 2739 O O . LEU B 1 171 ? -4.656 -11.078 9.867 1 92.06 171 LEU B O 1
ATOM 2743 N N . PRO B 1 172 ? -3.268 -11.453 11.523 1 87.12 172 PRO B N 1
ATOM 2744 C CA . PRO B 1 172 ? -3.434 -10.094 12.047 1 87.12 172 PRO B CA 1
ATOM 2745 C C . PRO B 1 172 ? -2.961 -9.023 11.062 1 87.12 172 PRO B C 1
ATOM 2747 O O . PRO B 1 172 ? -1.886 -9.156 10.477 1 87.12 172 PRO B O 1
ATOM 2750 N N . GLN B 1 173 ? -3.861 -8.094 10.867 1 81.06 173 GLN B N 1
ATOM 2751 C CA . GLN B 1 173 ? -3.58 -7.02 9.914 1 81.06 173 GLN B CA 1
ATOM 2752 C C . GLN B 1 173 ? -2.887 -5.844 10.609 1 81.06 173 GLN B C 1
ATOM 2754 O O . GLN B 1 173 ? -3.123 -5.586 11.789 1 81.06 173 GLN B O 1
#

Secondary structure (DSSP, 8-state):
-------------------------HHHHHHHHHHTTS-HHHHHHHHHHHHHHHHHHHHHHHHHHHHHHHHHHHHHHHHHHHHHHH-SSS-HHHHHHHHHHHHHHHHHHHHHHHHHHHHHHHHHHHHHHHHHHHHHHHHHS-----SS--TT-TTSHHHHHHHHHHHHTTS--/-------------------------HHHHHHHHHHTTS-HHHHHHHHHHHHHHHHHHHHHHHHHHHHHHHHHHHHHHHHHHHHHHH-SSS-HHHHHHHHHHHHHHHHHHHHHHHHHHHHHHHHHHHHHHHHHHHHHHHHHS-----TT--TT-TTSHHHHHHHHHHHHTTS--

Organism: Batrachochytrium dendrobatidis (strain JAM81 / FGSC 10211) (NCBI:txid684364)